Protein AF-A0A1B6EM70-F1 (afdb_monomer_lite)

Foldseek 3Di:
DDKAADDPDPPADPCRQFDWARIWDWDWDQDPVGIDIDIGIGTQGGPVVVVVVVVPVPDPDPPDDDDPVRCVVCVVPDDPPPPLVQADEDDLCDQDDPVPDDPSYDNVLSNQSVCCVPPVVPDPDVVDRRSDDDDDPDVVVVVVVVVVVVVVSVVVVVCCVVPVPPPVNDDDPDDRDDDDHDPDPCPVVVVVCVVVVVPPPVNPVDPPPPPPDPVVVVVVVVSVPDDPDDDDDDDDD

Sequence (237 aa):
LVELPALEVPGGGVTAGLVTAPSQVRIILRDLAGKASWDASILYCTPEQLRHTENELNVDKWSSEPTMEEKMLNSCIVGPSVPQHTLRHRSPNILPTYENSADDLDNLDDLLQYIGETSPECLESLDTPRNIPAPPLFPELEQEAMGSVVNQRFLEQDYVSRSSGLPMMQSERCRRVESRTPLSPFQHCRLLFSQLGLAGWERRTQLHLLDKSEKLLRELRNLDTQRCRETHKIAVI

Secondary structure (DSSP, 8-state):
-EEEE----TT--TTTTSEE-SEEEEEEEE-SS-EEEEEE--EEE-HHHHHHHHHGGG-S---PPPPHHHHHHHTTTT-----GGGSBPPPTTS---GGG--TTB-HHHHHHHHHHHH-GGG-SSTTS-TTSPPPPSSHHHHHHHHHHHHHHHHHHHHHHHHHTTSGGG----PPPPP-PPPSSTTHHHHHHHHHTTTT-HHHHS--------HHHHHHHHHHHH------------

Structure (mmCIF, N/CA/C/O backbone):
data_AF-A0A1B6EM70-F1
#
_entry.id   AF-A0A1B6EM70-F1
#
loop_
_atom_site.group_PDB
_atom_site.id
_atom_site.type_symbol
_atom_site.label_atom_id
_atom_site.label_alt_id
_atom_site.label_comp_id
_atom_site.label_asym_id
_atom_site.label_entity_id
_atom_site.label_seq_id
_atom_site.pdbx_PDB_ins_code
_atom_site.Cartn_x
_atom_site.Cartn_y
_atom_site.Cartn_z
_atom_site.occupancy
_atom_site.B_iso_or_equiv
_atom_site.auth_seq_id
_atom_site.auth_comp_id
_atom_site.auth_asym_id
_atom_site.auth_atom_id
_atom_site.pdbx_PDB_model_num
ATOM 1 N N . LEU A 1 1 ? 8.076 -19.386 -11.919 1.00 82.94 1 LEU A N 1
ATOM 2 C CA . LEU A 1 1 ? 7.642 -18.099 -12.504 1.00 82.94 1 LEU A CA 1
ATOM 3 C C . LEU A 1 1 ? 7.385 -18.329 -13.980 1.00 82.94 1 LEU A C 1
ATOM 5 O O . LEU A 1 1 ? 8.183 -19.026 -14.598 1.00 82.94 1 LEU A O 1
ATOM 9 N N . VAL A 1 2 ? 6.290 -17.803 -14.516 1.00 85.81 2 VAL A N 1
ATOM 10 C CA . VAL A 1 2 ? 5.950 -17.885 -15.942 1.00 85.81 2 VAL A CA 1
ATOM 11 C C . VAL A 1 2 ? 5.636 -16.478 -16.430 1.00 85.81 2 VAL A C 1
ATOM 13 O O . VAL A 1 2 ? 4.865 -15.783 -15.781 1.00 85.81 2 VAL A O 1
ATOM 16 N N . GLU A 1 3 ? 6.228 -16.055 -17.544 1.00 87.38 3 GLU A N 1
ATOM 17 C CA . GLU A 1 3 ? 5.895 -14.773 -18.171 1.00 87.38 3 GLU A CA 1
ATOM 18 C C . GLU A 1 3 ? 4.764 -14.989 -19.176 1.00 87.38 3 GLU A C 1
ATOM 20 O O . GLU A 1 3 ? 4.856 -15.860 -20.041 1.00 87.38 3 GLU A O 1
ATOM 25 N N . LEU A 1 4 ? 3.684 -14.231 -19.024 1.00 86.88 4 LEU A N 1
ATOM 26 C CA . LEU A 1 4 ? 2.471 -14.310 -19.829 1.00 86.88 4 LEU A CA 1
ATOM 27 C C . LEU A 1 4 ? 2.186 -12.927 -20.427 1.00 86.88 4 LEU A C 1
ATOM 29 O O . LEU A 1 4 ? 2.500 -11.927 -19.782 1.00 86.88 4 LEU A O 1
ATOM 33 N N . PRO A 1 5 ? 1.564 -12.824 -21.613 1.00 84.88 5 PRO A N 1
ATOM 34 C CA . PRO A 1 5 ? 1.045 -11.548 -22.099 1.00 84.88 5 PRO A CA 1
ATOM 35 C C . PRO A 1 5 ? 0.115 -10.906 -21.061 1.00 84.88 5 PRO A C 1
ATOM 37 O O . PRO A 1 5 ? -0.600 -11.615 -20.339 1.00 84.88 5 PRO A O 1
ATOM 40 N N . ALA A 1 6 ? 0.144 -9.577 -20.959 1.00 78.62 6 ALA A N 1
ATOM 41 C CA . ALA A 1 6 ? -0.798 -8.851 -20.119 1.00 78.62 6 ALA A CA 1
ATOM 42 C C . ALA A 1 6 ? -2.230 -9.138 -20.601 1.00 78.62 6 ALA A C 1
ATOM 44 O O . ALA A 1 6 ? -2.504 -9.148 -21.801 1.00 78.62 6 ALA A O 1
ATOM 45 N N . LEU A 1 7 ? -3.130 -9.438 -19.664 1.00 71.38 7 LEU A N 1
ATOM 46 C CA . LEU A 1 7 ? -4.533 -9.688 -19.978 1.00 71.38 7 LEU A CA 1
ATOM 47 C C . LEU A 1 7 ? -5.252 -8.345 -20.131 1.00 71.38 7 LEU A C 1
ATOM 49 O O . LEU A 1 7 ? -5.398 -7.613 -19.155 1.00 71.38 7 LEU A O 1
ATOM 53 N N . GLU A 1 8 ? -5.749 -8.048 -21.329 1.00 63.97 8 GLU A N 1
ATOM 54 C CA . GLU A 1 8 ? -6.755 -7.001 -21.516 1.00 63.97 8 GLU A CA 1
ATOM 55 C C . GLU A 1 8 ? -8.103 -7.550 -21.045 1.00 63.97 8 GLU A C 1
ATOM 57 O O . GLU A 1 8 ? -8.838 -8.186 -21.800 1.00 63.97 8 GLU A O 1
ATOM 62 N N . VAL A 1 9 ? -8.404 -7.401 -19.755 1.00 56.59 9 VAL A N 1
ATOM 63 C CA . VAL A 1 9 ? -9.698 -7.840 -19.221 1.00 56.59 9 VAL A CA 1
ATOM 64 C C . VAL A 1 9 ? -10.732 -6.734 -19.473 1.00 56.59 9 VAL A C 1
ATOM 66 O O . VAL A 1 9 ? -10.569 -5.631 -18.939 1.00 56.59 9 VAL A O 1
ATOM 69 N N . PRO A 1 10 ? -11.813 -6.991 -20.239 1.00 43.09 10 PRO A N 1
ATOM 70 C CA . PRO A 1 10 ? -12.915 -6.045 -20.360 1.00 43.09 10 PRO A CA 1
ATOM 71 C C . PRO A 1 10 ? -13.603 -5.944 -18.996 1.00 43.09 10 PRO A C 1
ATOM 73 O O . PRO A 1 10 ? -14.043 -6.956 -18.455 1.00 43.09 10 PRO A O 1
ATOM 76 N N . GLY A 1 11 ? -13.677 -4.742 -18.426 1.00 49.00 11 GLY A N 1
ATOM 77 C CA . GLY A 1 11 ? -14.307 -4.515 -17.119 1.00 49.00 11 GLY A CA 1
ATOM 78 C C . GLY A 1 11 ? -13.370 -4.036 -16.015 1.00 49.00 11 GLY A C 1
ATOM 79 O O . GLY A 1 11 ? -13.830 -3.837 -14.900 1.00 49.00 11 GLY A O 1
ATOM 80 N N . GLY A 1 12 ? -12.092 -3.804 -16.320 1.00 53.38 12 GLY A N 1
ATOM 81 C CA . GLY A 1 12 ? -11.222 -3.021 -15.455 1.00 53.38 12 GLY A CA 1
ATOM 82 C C . GLY A 1 12 ? -10.901 -3.670 -14.101 1.00 53.38 12 GLY A C 1
ATOM 83 O O . GLY A 1 12 ? -11.457 -3.306 -13.072 1.00 53.38 12 GLY A O 1
ATOM 84 N N . GLY A 1 13 ? -9.939 -4.597 -14.091 1.00 59.22 13 GLY A N 1
ATOM 85 C CA . GLY A 1 13 ? -9.332 -5.083 -12.844 1.00 59.22 13 GLY A CA 1
ATOM 86 C C . GLY A 1 13 ? -8.504 -4.012 -12.111 1.00 59.22 13 GLY A C 1
ATOM 87 O O . GLY A 1 13 ? -8.508 -2.845 -12.476 1.00 59.22 13 GLY A O 1
ATOM 88 N N . VAL A 1 14 ? -7.715 -4.404 -11.106 1.00 58.00 14 VAL A N 1
ATOM 89 C CA . VAL A 1 14 ? -6.901 -3.482 -10.268 1.00 58.00 14 VAL A CA 1
ATOM 90 C C . VAL A 1 14 ? -5.938 -2.586 -11.075 1.00 58.00 14 VAL A C 1
ATOM 92 O O . VAL A 1 14 ? -5.515 -1.539 -10.601 1.00 58.00 14 VAL A O 1
ATOM 95 N N . THR A 1 15 ? -5.606 -2.966 -12.310 1.00 63.47 15 THR A N 1
ATOM 96 C CA . THR A 1 15 ? -4.742 -2.203 -13.225 1.00 63.47 15 THR A CA 1
ATOM 97 C C . THR A 1 15 ? -5.513 -1.449 -14.315 1.00 63.47 15 THR A C 1
ATOM 99 O O . THR A 1 15 ? -4.920 -1.023 -15.306 1.00 63.47 15 THR A O 1
ATOM 102 N N . ALA A 1 16 ? -6.837 -1.332 -14.194 1.00 67.75 16 ALA A N 1
ATOM 103 C CA . ALA A 1 16 ? -7.682 -0.674 -15.182 1.00 67.75 16 ALA A CA 1
ATOM 104 C C . ALA A 1 16 ? -7.299 0.785 -15.354 1.00 67.75 16 ALA A C 1
ATOM 106 O O . ALA A 1 16 ? -7.253 1.539 -14.387 1.00 67.75 16 ALA A O 1
ATOM 107 N N . GLY A 1 17 ? -7.046 1.176 -16.600 1.00 70.31 17 GLY A N 1
ATOM 108 C CA . GLY A 1 17 ? -6.630 2.538 -16.880 1.00 70.31 17 GLY A CA 1
ATOM 109 C C . GLY A 1 17 ? -5.302 2.887 -16.219 1.00 70.31 17 GLY A C 1
ATOM 110 O O . GLY A 1 17 ? -5.099 4.050 -15.951 1.00 70.31 17 GLY A O 1
ATOM 111 N N . LEU A 1 18 ? -4.407 1.936 -15.940 1.00 78.44 18 LEU A N 1
ATOM 112 C CA . LEU A 1 18 ? -3.019 2.212 -15.563 1.00 78.44 18 LEU A CA 1
ATOM 113 C C . LEU A 1 18 ? -2.076 1.757 -16.680 1.00 78.44 18 LEU A C 1
ATOM 115 O O . LEU A 1 18 ? -2.379 0.826 -17.427 1.00 78.44 18 LEU A O 1
ATOM 119 N N . VAL A 1 19 ? -0.911 2.394 -16.790 1.00 80.44 19 VAL A N 1
ATOM 120 C CA . VAL A 1 19 ? 0.118 2.004 -17.759 1.00 80.44 19 VAL A CA 1
ATOM 121 C C . VAL A 1 19 ? 0.984 0.912 -17.135 1.00 80.44 19 VAL A C 1
ATOM 123 O O . VAL A 1 19 ? 1.752 1.173 -16.205 1.00 80.44 19 VAL A O 1
ATOM 126 N N . THR A 1 20 ? 0.868 -0.319 -17.636 1.00 84.69 20 THR A N 1
ATOM 127 C CA . THR A 1 20 ? 1.601 -1.489 -17.121 1.00 84.69 20 THR A CA 1
ATOM 128 C C . THR A 1 20 ? 2.535 -2.121 -18.151 1.00 84.69 20 THR A C 1
ATOM 130 O O . THR A 1 20 ? 2.473 -1.814 -19.341 1.00 84.69 20 THR A O 1
ATOM 133 N N . ALA A 1 21 ? 3.391 -3.046 -17.707 1.00 84.50 21 ALA A N 1
ATOM 134 C CA . ALA A 1 21 ? 4.197 -3.877 -18.603 1.00 84.50 21 ALA A CA 1
ATOM 135 C C . ALA A 1 21 ? 3.333 -4.650 -19.622 1.00 84.50 21 ALA A C 1
ATOM 137 O O . ALA A 1 21 ? 2.226 -5.079 -19.288 1.00 84.50 21 ALA A O 1
ATOM 138 N N . PRO A 1 22 ? 3.857 -4.907 -20.840 1.00 83.19 22 PRO A N 1
ATOM 139 C CA . PRO A 1 22 ? 3.157 -5.686 -21.870 1.00 83.19 22 PRO A CA 1
ATOM 140 C C . PRO A 1 22 ? 2.995 -7.171 -21.501 1.00 83.19 22 PRO A C 1
ATOM 142 O O . PRO A 1 22 ? 2.279 -7.920 -22.166 1.00 83.19 22 PRO A O 1
ATOM 145 N N . SER A 1 23 ? 3.670 -7.619 -20.444 1.00 86.56 23 SER A N 1
ATOM 146 C CA . SER A 1 23 ? 3.608 -8.979 -19.927 1.00 86.56 23 SER A CA 1
ATOM 147 C C . SER A 1 23 ? 3.593 -8.980 -18.406 1.00 86.56 23 SER A C 1
ATOM 149 O O . SER A 1 23 ? 4.253 -8.163 -17.766 1.00 86.56 23 SER A O 1
ATOM 151 N N . GLN A 1 24 ? 2.896 -9.958 -17.848 1.00 88.94 24 GLN A N 1
ATOM 152 C CA . GLN A 1 24 ? 2.786 -10.235 -16.423 1.00 88.94 24 GLN A CA 1
ATOM 153 C C . GLN A 1 24 ? 3.573 -11.496 -16.056 1.00 88.94 24 GLN A C 1
ATOM 155 O O . GLN A 1 24 ? 3.764 -12.403 -16.868 1.00 88.94 24 GLN A O 1
ATOM 160 N N . VAL A 1 25 ? 4.014 -11.577 -14.808 1.00 90.38 25 VAL A N 1
ATOM 161 C CA . VAL A 1 25 ? 4.697 -12.734 -14.242 1.00 90.38 25 VAL A CA 1
ATOM 162 C C . VAL A 1 25 ? 3.737 -13.479 -13.330 1.00 90.38 25 VAL A C 1
ATOM 164 O O . VAL A 1 25 ? 3.364 -12.979 -12.272 1.00 90.38 25 VAL A O 1
ATOM 167 N N . ARG A 1 26 ? 3.399 -14.713 -13.700 1.00 88.62 26 ARG A N 1
ATOM 168 C CA . ARG A 1 26 ? 2.667 -15.640 -12.842 1.00 88.62 26 ARG A CA 1
ATOM 169 C C . ARG A 1 26 ? 3.623 -16.369 -11.908 1.00 88.62 26 ARG A C 1
ATOM 171 O O . ARG A 1 26 ? 4.494 -17.144 -12.331 1.0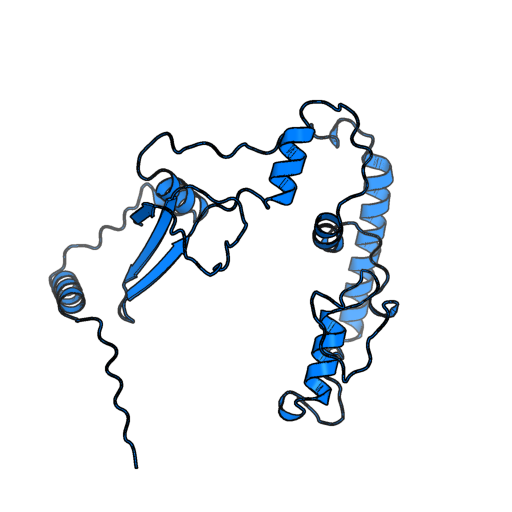0 88.62 26 ARG A O 1
ATOM 178 N N . ILE A 1 27 ? 3.445 -16.144 -10.618 1.00 89.62 27 ILE A N 1
ATOM 179 C CA . ILE A 1 27 ? 4.035 -16.930 -9.545 1.00 89.62 27 ILE A CA 1
ATOM 180 C C . ILE A 1 27 ? 3.116 -18.123 -9.314 1.00 89.62 27 ILE A C 1
ATOM 182 O O . ILE A 1 27 ? 1.915 -17.958 -9.147 1.00 89.62 27 ILE A O 1
ATOM 186 N N . ILE A 1 28 ? 3.680 -19.327 -9.314 1.00 85.94 28 ILE A N 1
ATOM 187 C CA . ILE A 1 28 ? 2.960 -20.551 -8.968 1.00 85.94 28 ILE A CA 1
ATOM 188 C C . ILE A 1 28 ? 3.691 -21.128 -7.767 1.00 85.94 28 ILE A C 1
ATOM 190 O O . ILE A 1 28 ? 4.845 -21.542 -7.901 1.00 85.94 28 ILE A O 1
ATOM 194 N N . LEU A 1 29 ? 3.038 -21.120 -6.610 1.00 82.19 29 LEU A N 1
ATOM 195 C CA . LEU A 1 29 ? 3.503 -21.828 -5.427 1.00 82.19 29 LEU A CA 1
ATOM 196 C C . LEU A 1 29 ? 2.692 -23.104 -5.287 1.00 82.19 29 LEU A C 1
ATOM 198 O O . LEU A 1 29 ? 1.469 -23.119 -5.435 1.00 82.19 29 LEU A O 1
ATOM 202 N N . ARG A 1 30 ? 3.399 -24.191 -5.015 1.00 77.81 30 ARG A N 1
ATOM 2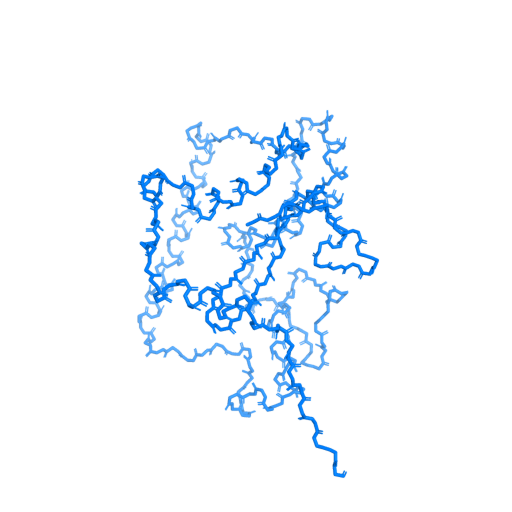03 C CA . ARG A 1 30 ? 2.790 -25.469 -4.701 1.00 77.81 30 ARG A CA 1
ATOM 204 C C . ARG A 1 30 ? 3.417 -25.986 -3.432 1.00 77.81 30 ARG A C 1
ATOM 206 O O . ARG A 1 30 ? 4.630 -26.176 -3.381 1.00 77.81 30 ARG A O 1
ATOM 213 N N . ASP A 1 31 ? 2.575 -26.234 -2.455 1.00 73.31 31 ASP A N 1
ATOM 214 C CA . ASP A 1 31 ? 2.951 -26.790 -1.171 1.00 73.31 31 ASP A CA 1
ATOM 215 C C . ASP A 1 31 ? 1.995 -27.933 -0.799 1.00 73.31 31 ASP A C 1
ATOM 217 O O . ASP A 1 31 ? 1.214 -28.416 -1.623 1.00 73.31 31 ASP A O 1
ATOM 221 N N . LEU A 1 32 ? 2.095 -28.405 0.444 1.00 70.75 32 LEU A N 1
ATOM 222 C CA . LEU A 1 32 ? 1.201 -29.430 0.980 1.00 70.75 32 LEU A CA 1
ATOM 223 C C . LEU A 1 32 ? -0.240 -28.921 1.175 1.00 70.75 32 LEU A C 1
ATOM 225 O O . LEU A 1 32 ? -1.149 -29.743 1.262 1.00 70.75 32 LEU A O 1
ATOM 229 N N . ALA A 1 33 ? -0.451 -27.601 1.249 1.00 74.31 33 ALA A N 1
ATOM 230 C CA . ALA A 1 33 ? -1.764 -26.978 1.409 1.00 74.31 33 ALA A CA 1
ATOM 231 C C . ALA A 1 33 ? -2.494 -26.800 0.066 1.00 74.31 33 ALA A C 1
ATOM 233 O O . ALA A 1 33 ? -3.722 -26.725 0.039 1.00 74.31 33 ALA A O 1
ATOM 234 N N . GLY A 1 34 ? -1.772 -26.793 -1.058 1.00 72.69 34 GLY A N 1
ATOM 235 C CA . GLY A 1 34 ? -2.361 -26.842 -2.389 1.00 72.69 34 GLY A CA 1
ATOM 236 C C . GLY A 1 34 ? -1.535 -26.136 -3.458 1.00 72.69 34 GLY A C 1
ATOM 237 O O . GLY A 1 34 ? -0.305 -26.176 -3.482 1.00 72.69 34 GLY A O 1
ATOM 238 N N . LYS A 1 35 ? -2.241 -25.532 -4.420 1.00 78.88 35 LYS A N 1
ATOM 239 C CA . LYS A 1 35 ? -1.654 -24.706 -5.479 1.00 78.88 35 LYS A CA 1
ATOM 240 C C . LYS A 1 35 ? -2.194 -23.299 -5.330 1.00 78.88 35 LYS A C 1
ATOM 242 O O . LYS A 1 35 ? -3.404 -23.107 -5.388 1.00 78.88 35 LYS A O 1
ATOM 247 N N . ALA A 1 36 ? -1.293 -22.343 -5.203 1.00 82.19 36 ALA A N 1
ATOM 248 C CA . ALA A 1 36 ? -1.623 -20.936 -5.212 1.00 82.19 36 ALA A CA 1
ATOM 249 C C . ALA A 1 36 ? -0.901 -20.261 -6.376 1.00 82.19 36 ALA A C 1
ATOM 251 O O . ALA A 1 36 ? 0.237 -20.605 -6.718 1.00 82.19 36 ALA A O 1
ATOM 252 N N . SER A 1 37 ? -1.581 -19.320 -7.018 1.00 85.06 37 SER A N 1
ATOM 253 C CA . SER A 1 37 ? -0.999 -18.543 -8.101 1.00 85.06 37 SER A CA 1
ATOM 254 C C . SER A 1 37 ? -1.315 -17.072 -7.942 1.00 85.06 37 SER A C 1
ATOM 256 O O . SER A 1 37 ? -2.462 -16.720 -7.683 1.00 85.06 37 SER A O 1
ATOM 258 N N . TRP A 1 38 ? -0.307 -16.240 -8.170 1.00 88.44 38 TRP A N 1
ATOM 259 C CA . TRP A 1 38 ? -0.425 -14.788 -8.176 1.00 88.44 38 TRP A CA 1
ATOM 260 C C . TRP A 1 38 ? 0.137 -14.254 -9.480 1.00 88.44 38 TRP A C 1
ATOM 262 O O . TRP A 1 38 ? 1.163 -14.746 -9.950 1.00 88.44 38 TRP A O 1
ATOM 272 N N . ASP A 1 39 ? -0.509 -13.236 -10.029 1.00 87.88 39 ASP A N 1
ATOM 273 C CA . ASP A 1 39 ? -0.008 -12.500 -11.181 1.00 87.88 39 ASP A CA 1
ATOM 274 C C . ASP A 1 39 ? 0.571 -11.168 -10.713 1.00 87.88 39 ASP A C 1
ATOM 276 O O . ASP A 1 39 ? -0.035 -10.457 -9.914 1.00 87.88 39 ASP A O 1
ATOM 280 N N . ALA A 1 40 ? 1.767 -10.847 -11.196 1.00 88.12 40 ALA A N 1
ATOM 281 C CA . ALA A 1 40 ? 2.458 -9.598 -10.916 1.00 88.12 40 ALA A CA 1
ATOM 282 C C . ALA A 1 40 ? 2.772 -8.881 -12.230 1.00 88.12 40 ALA A C 1
ATOM 284 O O . ALA A 1 40 ? 3.291 -9.489 -13.165 1.00 88.12 40 ALA A O 1
ATOM 285 N N . SER A 1 41 ? 2.503 -7.581 -12.299 1.00 86.94 41 SER A N 1
ATOM 286 C CA . SER A 1 41 ? 2.868 -6.733 -13.435 1.00 86.94 41 SER A CA 1
ATOM 287 C C . SER A 1 41 ? 3.588 -5.485 -12.939 1.00 86.94 41 SER A C 1
ATOM 289 O O . SER A 1 41 ? 3.385 -5.057 -11.803 1.00 86.94 41 SER A O 1
ATOM 291 N N . ILE A 1 42 ? 4.448 -4.911 -13.778 1.00 85.62 42 ILE A N 1
ATOM 292 C CA . ILE A 1 42 ? 5.073 -3.623 -13.471 1.00 85.62 42 ILE A CA 1
ATOM 293 C C . ILE A 1 42 ? 4.036 -2.532 -13.711 1.00 85.62 42 ILE A C 1
ATOM 295 O O . ILE A 1 42 ? 3.446 -2.479 -14.789 1.00 85.62 42 ILE A O 1
ATOM 299 N N . LEU A 1 43 ? 3.863 -1.654 -12.727 1.00 85.06 43 LEU A N 1
ATOM 300 C CA . LEU A 1 43 ? 3.107 -0.415 -12.849 1.00 85.06 43 LEU A CA 1
ATOM 301 C C . LEU A 1 43 ? 4.075 0.727 -13.182 1.00 85.06 43 LEU A C 1
ATOM 303 O O . LEU A 1 43 ? 4.987 0.996 -12.402 1.00 85.06 43 LEU A O 1
ATOM 307 N N . TYR A 1 44 ? 3.899 1.373 -14.335 1.00 81.00 44 TYR A N 1
ATOM 308 C CA . TYR A 1 44 ? 4.757 2.482 -14.759 1.00 81.00 44 TYR A CA 1
ATOM 309 C C . TYR A 1 44 ? 4.211 3.837 -14.312 1.00 81.00 44 TYR A C 1
ATOM 311 O O . TYR A 1 44 ? 4.942 4.615 -13.702 1.00 81.00 44 TYR A O 1
ATOM 319 N N . CYS A 1 45 ? 2.949 4.129 -14.629 1.00 76.88 45 CYS A N 1
ATOM 320 C CA . CYS A 1 45 ? 2.304 5.399 -14.301 1.00 76.88 45 CYS A CA 1
ATOM 321 C C . CYS A 1 45 ? 0.784 5.342 -14.508 1.00 76.88 45 CYS A C 1
ATOM 323 O O . CYS A 1 45 ? 0.246 4.380 -15.066 1.00 76.88 45 CYS A O 1
ATOM 325 N N . THR A 1 46 ? 0.095 6.398 -14.079 1.00 80.44 46 THR A N 1
ATOM 326 C CA . THR A 1 46 ? -1.294 6.663 -14.470 1.00 80.44 46 THR A CA 1
ATOM 327 C C . THR A 1 46 ? -1.354 7.267 -15.891 1.00 80.44 46 THR A C 1
ATOM 329 O O . THR A 1 46 ? -0.362 7.823 -16.378 1.00 80.44 46 THR A O 1
ATOM 332 N N . PRO A 1 47 ? -2.498 7.200 -16.597 1.00 72.06 47 PRO A N 1
ATOM 333 C CA . PRO A 1 47 ? -2.666 7.800 -17.921 1.00 72.06 47 PRO A CA 1
ATOM 334 C C . PRO A 1 47 ? -2.498 9.316 -17.885 1.00 72.06 47 PRO A C 1
ATOM 336 O O . PRO A 1 47 ? -1.948 9.899 -18.816 1.00 72.06 47 PRO A O 1
ATOM 339 N N . GLU A 1 48 ? -2.925 9.952 -16.795 1.00 70.31 48 GLU A N 1
ATOM 340 C CA . GLU A 1 48 ? -2.757 11.386 -16.559 1.00 70.31 48 GLU A CA 1
ATOM 341 C C . GLU A 1 48 ? -1.269 11.748 -16.514 1.00 70.31 48 GLU A C 1
ATOM 343 O O . GLU A 1 48 ? -0.807 12.625 -17.245 1.00 70.31 48 GLU A O 1
ATOM 348 N N . GLN A 1 49 ? -0.471 10.985 -15.764 1.00 69.38 49 GLN A N 1
ATOM 349 C CA . GLN A 1 49 ? 0.981 11.159 -15.711 1.00 69.38 49 GLN A CA 1
ATOM 350 C C . GLN A 1 49 ? 1.662 10.925 -17.067 1.00 69.38 49 GLN A C 1
ATOM 352 O O . GLN A 1 49 ? 2.639 11.611 -17.385 1.00 69.38 49 GLN A O 1
ATOM 357 N N . LEU A 1 50 ? 1.169 9.984 -17.881 1.00 69.25 50 LEU A N 1
ATOM 358 C CA . LEU A 1 50 ? 1.668 9.772 -19.244 1.00 69.25 50 LEU A CA 1
ATOM 359 C C . LEU A 1 50 ? 1.422 11.017 -20.115 1.00 69.25 50 LEU A C 1
ATOM 361 O O . LEU A 1 50 ? 2.345 11.498 -20.772 1.00 69.25 50 LEU A O 1
ATOM 365 N N . ARG A 1 51 ? 0.216 11.599 -20.042 1.00 65.75 51 ARG A N 1
ATOM 366 C CA . ARG A 1 51 ? -0.155 12.823 -20.771 1.00 65.75 51 ARG A CA 1
ATOM 367 C C . ARG A 1 51 ? 0.694 14.034 -20.392 1.00 65.75 51 ARG A C 1
ATOM 369 O O . ARG A 1 51 ? 1.009 14.840 -21.266 1.00 65.75 51 ARG A O 1
ATOM 376 N N . HIS A 1 52 ? 1.064 14.162 -19.119 1.00 61.47 52 HIS A N 1
ATOM 377 C CA . HIS A 1 52 ? 1.957 15.228 -18.661 1.00 61.47 52 HIS A CA 1
ATOM 378 C C . HIS A 1 52 ? 3.388 15.046 -19.183 1.00 61.47 52 HIS A C 1
ATOM 380 O O . HIS A 1 52 ? 4.003 16.018 -19.614 1.00 61.47 52 HIS A O 1
ATOM 386 N N . THR A 1 53 ? 3.882 13.806 -19.253 1.00 58.28 53 THR A N 1
ATOM 387 C CA . THR A 1 53 ? 5.249 13.510 -19.721 1.00 58.28 53 THR A CA 1
ATOM 388 C C . THR A 1 53 ? 5.447 13.877 -21.203 1.00 58.28 53 THR A C 1
ATOM 390 O O . THR A 1 53 ? 6.498 14.390 -21.575 1.00 58.28 53 THR A O 1
ATOM 393 N N . GLU A 1 54 ? 4.427 13.685 -22.049 1.00 56.25 54 GLU A N 1
ATOM 394 C CA . GLU A 1 54 ? 4.469 14.073 -23.473 1.00 56.25 54 GLU A CA 1
ATOM 395 C C . GLU A 1 54 ? 4.521 15.600 -23.680 1.00 56.25 54 GLU A C 1
ATOM 397 O O . GLU A 1 54 ? 5.118 16.075 -24.646 1.00 56.25 54 GLU A O 1
ATOM 402 N N . ASN A 1 55 ? 3.941 16.374 -22.756 1.00 49.75 55 ASN A N 1
ATOM 403 C CA . ASN A 1 55 ? 3.946 17.841 -22.790 1.00 49.75 55 ASN A CA 1
ATOM 404 C C . ASN A 1 55 ? 5.188 18.463 -22.110 1.00 49.75 55 ASN A C 1
ATOM 406 O O . ASN A 1 55 ? 5.522 19.616 -22.380 1.00 49.75 55 ASN A O 1
ATOM 410 N N . GLU A 1 56 ? 5.887 17.721 -21.245 1.00 50.12 56 GLU A N 1
ATOM 411 C CA . GLU A 1 56 ? 7.048 18.189 -20.466 1.00 50.12 56 GLU A CA 1
ATOM 412 C C . GLU A 1 56 ? 8.381 18.186 -21.229 1.00 50.12 56 GLU A C 1
ATOM 414 O O . GLU A 1 56 ? 9.373 18.727 -20.740 1.00 50.12 56 GLU A O 1
ATOM 419 N N . LEU A 1 57 ? 8.422 17.667 -22.459 1.00 50.38 57 LEU A N 1
ATOM 420 C CA . LEU A 1 57 ? 9.619 17.717 -23.309 1.00 50.38 57 LEU A CA 1
ATOM 421 C C . LEU A 1 57 ? 10.009 19.148 -23.745 1.00 50.38 57 LEU A C 1
ATOM 423 O O . LEU A 1 57 ? 10.980 19.301 -24.484 1.00 50.38 57 LEU A O 1
ATOM 427 N N . ASN A 1 58 ? 9.274 20.191 -23.324 1.00 45.00 58 ASN A N 1
ATOM 428 C CA . ASN A 1 58 ? 9.455 21.554 -23.831 1.00 45.00 58 ASN A CA 1
ATOM 429 C C . ASN A 1 58 ? 9.437 22.702 -22.796 1.00 45.00 58 ASN A C 1
ATOM 431 O O . ASN A 1 58 ? 9.335 23.855 -23.209 1.00 45.00 58 ASN A O 1
ATOM 435 N N . VAL A 1 59 ? 9.530 22.473 -21.475 1.00 41.81 59 VAL A N 1
ATOM 436 C CA . VAL A 1 59 ? 9.541 23.604 -20.512 1.00 41.81 59 VAL A CA 1
ATOM 437 C C . VAL A 1 59 ? 10.487 23.383 -19.323 1.00 41.81 59 VAL A C 1
ATOM 439 O O . VAL A 1 59 ? 10.153 22.721 -18.345 1.00 41.81 59 VAL A O 1
ATOM 442 N N . ASP A 1 60 ? 11.640 24.057 -19.370 1.00 42.53 60 ASP A N 1
ATOM 443 C CA . ASP A 1 60 ? 12.662 24.203 -18.312 1.00 42.53 60 ASP A CA 1
ATOM 444 C C . ASP A 1 60 ? 12.207 25.070 -17.111 1.00 42.53 60 ASP A C 1
ATOM 446 O O . ASP A 1 60 ? 12.962 25.861 -16.541 1.00 42.53 60 ASP A O 1
ATOM 450 N N . LYS A 1 61 ? 10.939 24.981 -16.700 1.00 42.78 61 LYS A N 1
ATOM 451 C CA . LYS A 1 61 ? 10.425 25.787 -15.583 1.00 42.78 61 LYS A CA 1
ATOM 452 C C . LYS A 1 61 ? 9.230 25.122 -14.911 1.00 42.78 61 LYS A C 1
ATOM 454 O O . LYS A 1 61 ? 8.084 25.468 -15.169 1.00 42.78 61 LYS A O 1
ATOM 459 N N . TRP A 1 62 ? 9.504 24.172 -14.021 1.00 43.09 62 TRP A N 1
ATOM 460 C CA . TRP A 1 62 ? 8.480 23.632 -13.128 1.00 43.09 62 TRP A CA 1
ATOM 461 C C . TRP A 1 62 ? 8.553 24.328 -11.772 1.00 43.09 62 TRP A C 1
ATOM 463 O O . TRP A 1 62 ? 9.264 23.904 -10.866 1.00 43.09 62 TRP A O 1
ATOM 473 N N . SER A 1 63 ? 7.810 25.421 -11.652 1.00 40.47 63 SER A N 1
ATOM 474 C CA . SER A 1 63 ? 7.314 25.932 -10.376 1.00 40.47 63 SER A CA 1
ATOM 475 C C . SER A 1 63 ? 5.826 25.589 -10.273 1.00 40.47 63 SER A C 1
ATOM 477 O O . SER A 1 63 ? 5.000 26.496 -10.190 1.00 40.47 63 SER A O 1
ATOM 479 N N . SER A 1 64 ? 5.462 24.310 -10.387 1.00 43.44 64 SER A N 1
ATOM 480 C CA . SER A 1 64 ? 4.068 23.895 -10.202 1.00 43.44 64 SER A CA 1
ATOM 481 C C . SER A 1 64 ? 3.895 23.310 -8.813 1.00 43.44 64 SER A C 1
ATOM 483 O O . SER A 1 64 ? 4.731 22.534 -8.343 1.00 43.44 64 SER A O 1
ATOM 485 N N . GLU A 1 65 ? 2.806 23.709 -8.166 1.00 43.56 65 GLU A N 1
ATOM 486 C CA . GLU A 1 65 ? 2.352 23.099 -6.927 1.00 43.56 65 GLU A CA 1
ATOM 487 C C . GLU A 1 65 ? 2.221 21.577 -7.085 1.00 43.56 65 GLU A C 1
ATOM 489 O O . GLU A 1 65 ? 1.821 21.112 -8.157 1.00 43.56 65 GLU A O 1
ATOM 494 N N . PRO A 1 66 ? 2.542 20.797 -6.037 1.00 46.41 66 PRO A N 1
ATOM 495 C CA . PRO A 1 66 ? 2.374 19.353 -6.081 1.00 46.41 66 PRO A CA 1
ATOM 496 C C . PRO A 1 66 ? 0.910 19.007 -6.368 1.00 46.41 66 PRO A C 1
ATOM 498 O O . PRO A 1 66 ? -0.011 19.627 -5.822 1.00 46.41 66 PRO A O 1
ATOM 501 N N . THR A 1 67 ? 0.704 18.020 -7.236 1.00 52.12 67 THR A N 1
ATOM 502 C CA . THR A 1 67 ? -0.630 17.473 -7.524 1.00 52.12 67 THR A CA 1
ATOM 503 C C . THR A 1 67 ? -1.259 16.900 -6.248 1.00 52.12 67 THR A C 1
ATOM 505 O O . THR A 1 67 ? -0.560 16.576 -5.290 1.00 52.12 67 THR A O 1
ATOM 508 N N . MET A 1 68 ? -2.588 16.798 -6.191 1.00 47.22 68 MET A N 1
ATOM 509 C CA . MET A 1 68 ? -3.332 16.319 -5.011 1.00 47.22 68 MET A CA 1
ATOM 510 C C . MET A 1 68 ? -2.857 14.934 -4.531 1.00 47.22 68 MET A C 1
ATOM 512 O O . MET A 1 68 ? -2.705 14.696 -3.336 1.00 47.22 68 MET A O 1
ATOM 516 N N . GLU A 1 69 ? -2.496 14.062 -5.470 1.00 48.53 69 GLU A N 1
ATOM 517 C CA . GLU A 1 69 ? -1.931 12.730 -5.224 1.00 48.53 69 GLU A CA 1
ATOM 518 C C . GLU A 1 69 ? -0.513 12.793 -4.636 1.00 48.53 69 GLU A C 1
ATOM 520 O O . GLU A 1 69 ? -0.188 12.079 -3.687 1.00 48.53 69 GLU A O 1
ATOM 525 N N . GLU A 1 70 ? 0.330 13.697 -5.146 1.00 48.31 70 GLU A N 1
ATOM 526 C CA . GLU A 1 70 ? 1.650 13.970 -4.574 1.00 48.31 70 GLU A CA 1
ATOM 527 C C . GLU A 1 70 ? 1.526 14.604 -3.186 1.00 48.31 70 GLU A C 1
ATOM 529 O O . GLU A 1 70 ? 2.306 14.272 -2.300 1.00 48.31 70 GLU A O 1
ATOM 534 N N . LYS A 1 71 ? 0.535 15.472 -2.949 1.00 49.97 71 LYS A N 1
ATOM 535 C CA . LYS A 1 71 ? 0.233 16.036 -1.623 1.00 49.97 71 LYS A CA 1
ATOM 536 C C . LYS A 1 71 ? -0.200 14.943 -0.638 1.00 49.97 71 LYS A C 1
ATOM 538 O O . LYS A 1 71 ? 0.268 14.965 0.496 1.00 49.97 71 LYS A O 1
ATOM 543 N N . MET A 1 72 ? -0.994 13.958 -1.068 1.00 46.12 72 MET A N 1
ATOM 544 C CA . MET A 1 72 ? -1.388 12.808 -0.238 1.00 46.12 72 MET A CA 1
ATOM 545 C C . MET A 1 72 ? -0.204 11.894 0.112 1.00 46.12 72 MET A C 1
ATOM 547 O O . MET A 1 72 ? -0.044 11.521 1.270 1.00 46.12 72 MET A O 1
ATOM 551 N N . LEU A 1 73 ? 0.677 11.587 -0.847 1.00 45.97 73 LEU A N 1
ATOM 552 C CA . LEU A 1 73 ? 1.884 10.780 -0.602 1.00 45.97 73 LEU A CA 1
ATOM 553 C C . LEU A 1 73 ? 2.934 11.536 0.237 1.00 45.97 73 LEU A C 1
ATOM 555 O O . LEU A 1 73 ? 3.599 10.948 1.090 1.00 45.97 73 LEU A O 1
ATOM 559 N N . ASN A 1 74 ? 3.049 12.853 0.045 1.00 41.88 74 ASN A N 1
ATOM 560 C CA . ASN A 1 74 ? 3.942 13.727 0.812 1.00 41.88 74 ASN A CA 1
ATOM 561 C C . ASN A 1 74 ? 3.370 14.127 2.182 1.00 41.88 74 ASN A C 1
ATOM 563 O O . ASN A 1 74 ? 4.121 14.618 3.032 1.00 41.88 74 ASN A O 1
ATOM 567 N N . SER A 1 75 ? 2.074 13.898 2.429 1.00 41.62 75 SER A N 1
ATOM 568 C CA . SER A 1 75 ? 1.438 14.092 3.739 1.00 41.62 75 SER A CA 1
ATOM 569 C C . SER A 1 75 ? 2.061 13.198 4.809 1.00 41.62 75 SER A C 1
ATOM 571 O O . SER A 1 75 ? 2.034 13.548 5.985 1.00 41.62 75 SER A O 1
ATOM 573 N N . CYS A 1 76 ? 2.660 12.071 4.416 1.00 39.16 76 CYS A N 1
ATOM 574 C CA . CYS A 1 76 ? 3.386 11.203 5.335 1.00 39.16 76 CYS A CA 1
ATOM 575 C C . CYS A 1 76 ? 4.800 11.707 5.663 1.00 39.16 76 CYS A C 1
ATOM 577 O O . CYS A 1 76 ? 5.415 11.155 6.570 1.00 39.16 76 CYS A O 1
ATOM 579 N N . ILE A 1 77 ? 5.346 12.693 4.930 1.00 47.31 77 ILE A N 1
ATOM 580 C CA . ILE A 1 77 ? 6.782 13.004 5.012 1.00 47.31 77 ILE A CA 1
ATOM 581 C C . ILE A 1 77 ? 7.088 14.488 5.285 1.00 47.31 77 ILE A C 1
ATOM 583 O O . ILE A 1 77 ? 7.946 14.734 6.123 1.00 47.31 77 ILE A O 1
ATOM 587 N N . VAL A 1 78 ? 6.436 15.505 4.693 1.00 44.38 78 VAL A N 1
ATOM 588 C CA . VAL A 1 78 ? 6.845 16.920 4.959 1.00 44.38 78 VAL A CA 1
ATOM 589 C C . VAL A 1 78 ? 5.752 17.989 4.729 1.00 44.38 78 VAL A C 1
ATOM 591 O O . VAL A 1 78 ? 6.050 19.178 4.627 1.00 44.38 78 VAL A O 1
ATOM 594 N N . GLY A 1 79 ? 4.470 17.632 4.624 1.00 46.59 79 GLY A N 1
ATOM 595 C CA . GLY A 1 79 ? 3.407 18.635 4.449 1.00 46.59 79 GLY A CA 1
ATOM 596 C C . GLY A 1 79 ? 3.029 19.370 5.750 1.00 46.59 79 GLY A C 1
ATOM 597 O O . GLY A 1 79 ? 3.108 18.777 6.833 1.00 46.59 79 GLY A O 1
ATOM 598 N N . PRO A 1 80 ? 2.550 20.631 5.699 1.00 48.75 80 PRO A N 1
ATOM 599 C CA . PRO A 1 80 ? 1.763 21.210 6.782 1.00 48.75 80 PRO A CA 1
ATOM 600 C C . PRO A 1 80 ? 0.383 20.537 6.776 1.00 48.75 80 PRO A C 1
ATOM 602 O O . PRO A 1 80 ? -0.611 21.140 6.389 1.00 48.75 80 PRO A O 1
ATOM 605 N N . SER A 1 81 ? 0.318 19.256 7.142 1.00 55.28 81 SER A N 1
ATOM 606 C CA . SER A 1 81 ? -0.961 18.610 7.414 1.00 55.28 81 SER A CA 1
ATOM 607 C C . SER A 1 81 ? -1.570 19.336 8.610 1.00 55.28 81 SER A C 1
ATOM 609 O O . SER A 1 81 ? -0.983 19.349 9.700 1.00 55.28 81 SER A O 1
ATOM 611 N N . VAL A 1 82 ? -2.702 20.001 8.391 1.00 58.03 82 VAL A N 1
ATOM 612 C CA . VAL A 1 82 ? -3.506 20.583 9.469 1.00 58.03 82 VAL A CA 1
ATOM 613 C C . VAL A 1 82 ? -3.786 19.446 10.466 1.00 58.03 82 VAL A C 1
ATOM 615 O O . VAL A 1 82 ? -4.020 18.321 10.015 1.00 58.03 82 VAL A O 1
ATOM 618 N N . PRO A 1 83 ? -3.679 19.655 11.794 1.00 65.31 83 PRO A N 1
ATOM 619 C CA . PRO A 1 83 ? -3.941 18.585 12.752 1.00 65.31 83 PRO A CA 1
ATOM 620 C C . PRO A 1 83 ? -5.287 17.932 12.431 1.00 65.31 83 PRO A C 1
ATOM 622 O O . PRO A 1 83 ? -6.243 18.663 12.189 1.00 65.31 83 PRO A O 1
ATOM 625 N N . GLN A 1 84 ? -5.378 16.599 12.417 1.00 62.78 84 GLN A N 1
ATOM 626 C CA . GLN A 1 84 ? -6.599 15.876 12.006 1.00 62.78 84 GLN A CA 1
ATOM 627 C C . GLN A 1 84 ? -7.863 16.423 12.690 1.00 62.78 84 GLN A C 1
ATOM 629 O O . GLN A 1 84 ? -8.895 16.594 12.059 1.00 62.78 84 GLN A O 1
ATOM 634 N N . HIS A 1 85 ? -7.733 16.859 13.944 1.00 64.88 85 HIS A N 1
ATOM 635 C CA . HIS A 1 85 ? -8.800 17.464 14.744 1.00 64.88 85 HIS A CA 1
ATOM 636 C C . HIS A 1 85 ? -9.309 18.846 14.256 1.00 64.88 85 HIS A C 1
ATOM 638 O O . HIS A 1 85 ? -10.220 19.427 14.845 1.00 64.88 85 HIS A O 1
ATOM 644 N N . THR A 1 86 ? -8.689 19.417 13.225 1.00 70.12 86 THR A N 1
ATOM 645 C CA . THR A 1 86 ? -9.105 20.667 12.563 1.00 70.12 86 THR A CA 1
ATOM 646 C C . THR A 1 86 ? -9.755 20.421 11.203 1.00 70.12 86 THR A C 1
ATOM 648 O O . THR A 1 86 ? -10.231 21.373 10.583 1.00 70.12 86 THR A O 1
ATOM 651 N N . LEU A 1 87 ? -9.771 19.166 10.743 1.00 83.56 87 LEU A N 1
ATOM 652 C CA . LEU A 1 87 ? -10.470 18.775 9.530 1.00 83.56 87 LEU A CA 1
ATOM 653 C C . LEU A 1 87 ? -11.975 18.801 9.779 1.00 83.56 87 LEU A C 1
ATOM 655 O O . LEU A 1 87 ? -12.465 18.624 10.897 1.00 83.56 87 LEU A O 1
ATOM 659 N N . ARG A 1 88 ? -12.721 19.092 8.721 1.00 87.69 88 ARG A N 1
ATOM 660 C CA . ARG A 1 88 ? -14.173 19.091 8.781 1.00 87.69 88 ARG A CA 1
ATOM 661 C C . ARG A 1 88 ? -14.652 17.641 8.755 1.00 87.69 88 ARG A C 1
ATOM 663 O O . ARG A 1 88 ? -14.135 16.827 7.999 1.00 87.69 88 ARG A O 1
ATOM 670 N N . HIS A 1 89 ? -15.682 17.355 9.541 1.00 87.25 89 HIS A N 1
ATOM 671 C CA . HIS A 1 89 ? -16.341 16.052 9.545 1.00 87.25 89 HIS A CA 1
ATOM 672 C C . HIS A 1 89 ? -17.666 16.110 8.792 1.00 87.25 89 HIS A C 1
ATOM 674 O O . HIS A 1 89 ? -18.369 17.134 8.783 1.00 87.25 89 HIS A O 1
ATOM 680 N N . ARG A 1 90 ? -18.018 14.998 8.150 1.00 88.88 90 ARG A N 1
ATOM 681 C CA . ARG A 1 90 ? -19.343 14.799 7.557 1.00 88.88 90 ARG A CA 1
ATOM 682 C C . ARG A 1 90 ? -20.352 14.419 8.635 1.00 88.88 90 ARG A C 1
ATOM 684 O O . ARG A 1 90 ? -20.011 14.066 9.759 1.00 88.88 90 ARG A O 1
ATOM 691 N N . SER A 1 91 ? -21.637 14.478 8.287 1.00 90.56 91 SER A N 1
ATOM 692 C CA . SER A 1 91 ? -22.649 13.906 9.171 1.00 90.56 91 SER A CA 1
ATOM 693 C C . SER A 1 91 ? -22.471 12.382 9.243 1.00 90.56 91 SER A C 1
ATOM 695 O O . SER A 1 91 ? -22.332 11.773 8.177 1.00 90.56 91 SER A O 1
ATOM 697 N N . PRO A 1 92 ? -22.607 11.759 10.425 1.00 89.00 92 PRO A N 1
ATOM 698 C CA . PRO A 1 92 ? -22.389 10.322 10.623 1.00 89.00 92 PRO A CA 1
ATOM 699 C C . PRO A 1 92 ? -23.227 9.386 9.729 1.00 89.00 92 PRO A C 1
ATOM 701 O O . PRO A 1 92 ? -22.868 8.239 9.519 1.00 89.00 92 PRO A O 1
ATOM 704 N N . ASN A 1 93 ? -24.329 9.871 9.149 1.00 92.38 93 ASN A N 1
ATOM 705 C CA . ASN A 1 93 ? -25.214 9.088 8.275 1.00 92.38 93 ASN A CA 1
ATOM 706 C C . ASN A 1 93 ? -24.823 9.106 6.785 1.00 92.38 93 ASN A C 1
ATOM 708 O O . ASN A 1 93 ? -25.525 8.519 5.960 1.00 92.38 93 ASN A O 1
ATOM 712 N N . ILE A 1 94 ? -23.755 9.813 6.406 1.00 93.25 94 ILE A N 1
ATOM 713 C CA . ILE A 1 94 ? -23.320 9.936 5.009 1.00 93.25 94 ILE A CA 1
ATOM 714 C C . ILE A 1 94 ? -22.098 9.054 4.783 1.00 93.25 94 ILE A C 1
ATOM 716 O O . ILE A 1 94 ? -21.057 9.274 5.392 1.00 93.25 94 ILE A O 1
ATOM 720 N N . LEU A 1 95 ? -22.211 8.112 3.846 1.00 93.62 95 LEU A N 1
ATOM 721 C CA . LEU A 1 95 ? -21.089 7.289 3.407 1.00 93.62 95 LEU A CA 1
ATOM 722 C C . LEU A 1 95 ? -20.054 8.155 2.657 1.00 93.62 95 LEU A C 1
ATOM 724 O O . LEU A 1 95 ? -20.409 8.798 1.655 1.00 93.62 95 LEU A O 1
ATOM 728 N N . PRO A 1 96 ? -18.777 8.164 3.079 1.00 93.06 96 PRO A N 1
ATOM 729 C CA . PRO A 1 96 ? -17.710 8.784 2.303 1.00 93.06 96 PRO A CA 1
ATOM 730 C C . PRO A 1 96 ? -17.530 8.060 0.969 1.00 93.06 96 PRO A C 1
ATOM 732 O O . PRO A 1 96 ? -17.398 6.838 0.909 1.00 93.06 96 PRO A O 1
ATOM 735 N N . THR A 1 97 ? -17.531 8.822 -0.118 1.00 90.31 97 THR A N 1
ATOM 736 C CA . THR A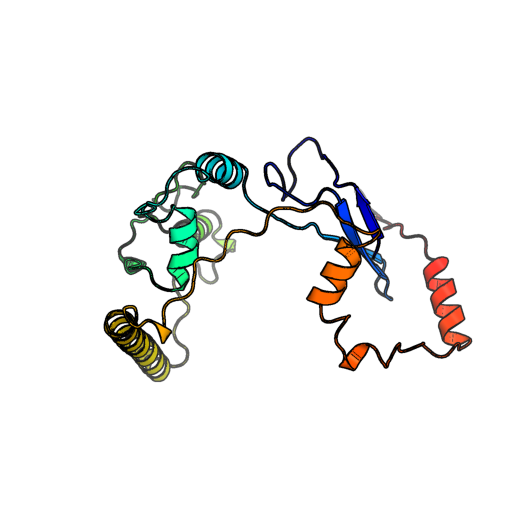 1 97 ? -17.310 8.329 -1.478 1.00 90.31 97 THR A CA 1
ATOM 737 C C . THR A 1 97 ? -16.252 9.181 -2.161 1.00 90.31 97 THR A C 1
ATOM 739 O O . THR A 1 97 ? -15.961 10.303 -1.739 1.00 90.31 97 THR A O 1
ATOM 742 N N . TYR A 1 98 ? -15.675 8.666 -3.244 1.00 85.44 98 TYR A N 1
ATOM 743 C CA . TYR A 1 98 ? -14.731 9.442 -4.047 1.00 85.44 98 TYR A CA 1
ATOM 744 C C . TYR A 1 98 ? -15.358 10.760 -4.539 1.00 85.44 98 TYR A C 1
ATOM 746 O O . TYR A 1 98 ? -14.739 11.813 -4.441 1.00 85.44 98 TYR A O 1
ATOM 754 N N . GLU A 1 99 ? -16.623 10.725 -4.971 1.00 89.00 99 GLU A N 1
ATOM 755 C CA . GLU A 1 99 ? -17.336 11.891 -5.512 1.00 89.00 99 GLU A CA 1
ATOM 756 C C . GLU A 1 99 ? -17.589 12.994 -4.475 1.00 89.00 99 GLU A C 1
ATOM 758 O O . GLU A 1 99 ? -17.680 14.165 -4.831 1.00 89.00 99 GLU A O 1
ATOM 763 N N . ASN A 1 100 ? -17.703 12.634 -3.192 1.00 87.38 100 ASN A N 1
ATOM 764 C CA . ASN A 1 100 ? -17.945 13.582 -2.102 1.00 87.38 100 ASN A CA 1
ATOM 765 C C . ASN A 1 100 ? -16.693 13.868 -1.251 1.00 87.38 100 ASN A C 1
ATOM 767 O O . ASN A 1 100 ? -16.815 14.392 -0.140 1.00 87.38 100 ASN A O 1
ATOM 771 N N . SER A 1 101 ? -15.507 13.505 -1.750 1.00 87.31 101 SER A N 1
ATOM 772 C CA . SER A 1 101 ? -14.208 13.755 -1.117 1.00 87.31 101 SER A CA 1
ATOM 773 C C . SER A 1 101 ? -13.721 15.188 -1.331 1.00 87.31 101 SER A C 1
ATOM 775 O O . SER A 1 101 ? -13.962 15.784 -2.377 1.00 87.31 101 SER A O 1
ATOM 777 N N . ALA A 1 102 ? -13.028 15.736 -0.333 1.00 85.81 102 ALA A N 1
ATOM 778 C CA . ALA A 1 102 ? -12.401 17.053 -0.390 1.00 85.81 102 ALA A CA 1
ATOM 779 C C . ALA A 1 102 ? -11.131 17.070 0.475 1.00 85.81 102 ALA A C 1
ATOM 781 O O . ALA A 1 102 ? -10.998 16.250 1.382 1.00 85.81 102 ALA A O 1
ATOM 782 N N . ASP A 1 103 ? -10.219 18.003 0.198 1.00 81.25 103 ASP A N 1
ATOM 783 C CA . ASP A 1 103 ? -8.921 18.120 0.886 1.00 81.25 103 ASP A CA 1
ATOM 784 C C . ASP A 1 103 ? -9.044 18.458 2.381 1.00 81.25 103 ASP A C 1
ATOM 786 O O . ASP A 1 103 ? -8.130 18.194 3.158 1.00 81.25 103 ASP A O 1
ATOM 790 N N . ASP A 1 104 ? -10.164 19.059 2.787 1.00 84.88 104 ASP A N 1
ATOM 791 C CA . ASP A 1 104 ? -10.463 19.451 4.166 1.00 84.88 104 ASP A CA 1
ATOM 792 C C . ASP A 1 104 ? -11.204 18.366 4.966 1.00 84.88 104 ASP A C 1
ATOM 794 O O . ASP A 1 104 ? -11.610 18.631 6.098 1.00 84.88 104 ASP A O 1
ATOM 798 N N . LEU A 1 105 ? -11.411 17.177 4.386 1.00 87.12 105 LEU A N 1
ATOM 799 C CA . LEU A 1 105 ? -12.180 16.079 4.977 1.00 87.12 105 LEU A CA 1
ATOM 800 C C . LEU A 1 105 ? -11.289 14.882 5.307 1.00 87.12 105 LEU A C 1
ATOM 802 O O . LEU A 1 105 ? -10.481 14.445 4.486 1.00 87.12 105 LEU A O 1
ATOM 806 N N . ASP A 1 106 ? -11.514 14.279 6.472 1.00 89.00 106 ASP A N 1
ATOM 807 C CA . ASP A 1 106 ? -10.909 12.995 6.820 1.00 89.00 106 ASP A CA 1
ATOM 808 C C . ASP A 1 106 ? -11.846 11.847 6.417 1.00 89.00 106 ASP A C 1
ATOM 810 O O . ASP A 1 106 ? -12.762 11.453 7.138 1.00 89.00 106 ASP A O 1
ATOM 814 N N . ASN A 1 107 ? -11.635 11.317 5.209 1.00 90.19 107 ASN A N 1
ATOM 815 C CA . ASN A 1 107 ? -12.439 10.220 4.667 1.00 90.19 107 ASN A CA 1
ATOM 816 C C . ASN A 1 107 ? -12.382 8.946 5.512 1.00 90.19 107 ASN A C 1
ATOM 818 O O . ASN A 1 107 ? -13.345 8.180 5.496 1.00 90.19 107 ASN A O 1
ATOM 822 N N . LEU A 1 108 ? -11.257 8.686 6.183 1.00 90.25 108 LEU A N 1
ATOM 823 C CA . LEU A 1 108 ? -11.116 7.495 7.009 1.00 90.25 108 LEU A CA 1
ATOM 824 C C . LEU A 1 108 ? -11.874 7.683 8.320 1.00 90.25 108 LEU A C 1
ATOM 826 O O . LEU A 1 108 ? -12.632 6.794 8.702 1.00 90.25 108 LEU A O 1
ATOM 830 N N . ASP A 1 109 ? -11.713 8.839 8.963 1.00 90.25 109 ASP A N 1
ATOM 831 C CA . ASP A 1 109 ? -12.421 9.163 10.201 1.00 90.25 109 ASP A CA 1
ATOM 832 C C . ASP A 1 109 ? -13.944 9.160 10.001 1.00 90.25 109 ASP A C 1
ATOM 834 O O . ASP A 1 109 ? -14.669 8.449 10.702 1.00 90.25 109 ASP A O 1
ATOM 838 N N . ASP A 1 110 ? -14.425 9.840 8.954 1.00 92.06 110 ASP A N 1
ATOM 839 C CA . ASP A 1 110 ? -15.849 9.883 8.612 1.00 92.06 110 ASP A CA 1
ATOM 840 C C . ASP A 1 110 ? -16.404 8.488 8.270 1.00 92.06 110 ASP A C 1
ATOM 842 O O . ASP A 1 110 ? -17.558 8.181 8.572 1.00 92.06 110 ASP A O 1
ATOM 846 N N . LEU A 1 111 ? -15.598 7.619 7.646 1.00 93.69 111 LEU A N 1
ATOM 847 C CA . LEU A 1 111 ? -16.011 6.253 7.316 1.00 93.69 111 LEU A CA 1
ATOM 848 C C . LEU A 1 111 ? -16.127 5.401 8.579 1.00 93.69 111 LEU A C 1
ATOM 850 O O . LEU A 1 111 ? -17.083 4.638 8.719 1.00 93.69 111 LEU A O 1
ATOM 854 N N . LEU A 1 112 ? -15.168 5.521 9.498 1.00 92.69 112 LEU A N 1
ATOM 855 C CA . LEU A 1 112 ? -15.213 4.830 10.784 1.00 92.69 112 LEU A CA 1
ATOM 856 C C . LEU A 1 112 ? -16.427 5.283 11.599 1.00 92.69 112 LEU A C 1
ATOM 858 O O . LEU A 1 112 ? -17.131 4.432 12.145 1.00 92.69 112 LEU A O 1
ATOM 862 N N . GLN A 1 113 ? -16.721 6.585 11.606 1.00 92.31 113 GLN A N 1
ATOM 863 C CA . GLN A 1 113 ? -17.925 7.131 12.225 1.00 92.31 113 GLN A CA 1
ATOM 864 C C . GLN A 1 113 ? -19.201 6.575 11.570 1.00 92.31 113 GLN A C 1
ATOM 866 O O . GLN A 1 113 ? -20.094 6.105 12.274 1.00 92.31 113 GLN A O 1
ATOM 871 N N . TYR A 1 114 ? -19.276 6.556 10.235 1.00 94.75 114 TYR A N 1
ATOM 872 C CA . TYR A 1 114 ? -20.420 6.012 9.494 1.00 94.75 114 TYR A CA 1
ATOM 873 C C . TYR A 1 114 ? -20.674 4.529 9.783 1.00 94.75 114 TYR A C 1
ATOM 875 O O . TYR A 1 114 ? -21.820 4.116 9.977 1.00 94.75 114 TYR A O 1
ATOM 883 N N . ILE A 1 115 ? -19.615 3.715 9.837 1.00 94.19 115 ILE A N 1
ATOM 884 C CA . ILE A 1 115 ? -19.719 2.294 10.196 1.00 94.19 115 ILE A CA 1
ATOM 885 C C . ILE A 1 115 ? -20.246 2.151 11.625 1.00 94.19 115 ILE A C 1
ATOM 887 O O . ILE A 1 115 ? -21.102 1.307 11.867 1.00 94.19 115 ILE A O 1
ATOM 891 N N . GLY A 1 116 ? -19.772 2.984 12.556 1.00 93.06 116 GLY A N 1
ATOM 892 C CA . GLY A 1 116 ? -20.245 2.968 13.939 1.00 93.06 116 GLY A CA 1
ATOM 893 C C . GLY A 1 116 ? -21.744 3.249 14.073 1.00 93.06 116 GLY A C 1
ATOM 894 O O . GLY A 1 116 ? -22.414 2.581 14.852 1.00 93.06 116 GLY A O 1
ATOM 895 N N . GLU A 1 117 ? -22.280 4.178 13.279 1.00 92.81 117 GLU A N 1
ATOM 896 C CA . GLU A 1 117 ? -23.718 4.491 13.278 1.00 92.81 117 GLU A CA 1
ATOM 897 C C . GLU A 1 117 ? -24.571 3.443 12.564 1.00 92.81 117 GLU A C 1
ATOM 899 O O . GLU A 1 117 ? -25.640 3.060 13.037 1.00 92.81 117 GLU A O 1
ATOM 904 N N . THR A 1 118 ? -24.137 3.005 11.380 1.00 94.62 118 THR A N 1
ATOM 905 C CA . THR A 1 118 ? -24.957 2.138 10.520 1.00 94.62 118 THR A CA 1
ATOM 906 C C . THR A 1 118 ? -24.852 0.661 10.871 1.00 94.62 118 THR A C 1
ATOM 908 O O . THR A 1 118 ? -25.736 -0.108 10.500 1.00 94.62 118 THR A O 1
ATOM 911 N N . SER A 1 119 ? -23.781 0.261 11.558 1.00 93.88 119 SER A N 1
ATOM 912 C CA . SER A 1 119 ? -23.458 -1.127 11.901 1.00 93.88 119 SER A CA 1
ATOM 913 C C . SER A 1 119 ? -22.979 -1.211 13.362 1.00 93.88 119 SER A C 1
ATOM 915 O O . SER A 1 119 ? -21.785 -1.398 13.612 1.00 93.88 119 SER A O 1
ATOM 917 N N . PRO A 1 120 ? -23.870 -1.059 14.364 1.00 89.44 120 PRO A N 1
ATOM 918 C CA . PRO A 1 120 ? -23.489 -1.056 15.781 1.00 89.44 120 PRO A CA 1
ATOM 919 C C . PRO A 1 120 ? -22.849 -2.376 16.245 1.00 89.44 120 PRO A C 1
ATOM 921 O O . PRO A 1 120 ? -22.107 -2.397 17.221 1.00 89.44 120 PRO A O 1
ATOM 924 N N . GLU A 1 121 ? -23.071 -3.481 15.533 1.00 92.69 121 GLU A N 1
ATOM 925 C CA . GLU A 1 121 ? -22.387 -4.762 15.741 1.00 92.69 121 GLU A CA 1
ATOM 926 C C . GLU A 1 121 ? -20.874 -4.705 15.481 1.00 92.69 121 GLU A C 1
ATOM 928 O O . GLU A 1 121 ? -20.138 -5.606 15.881 1.00 92.69 121 GLU A O 1
ATOM 933 N N . CYS A 1 122 ? -20.408 -3.658 14.798 1.00 90.25 122 CYS A N 1
ATOM 934 C CA . CYS A 1 122 ? -19.001 -3.395 14.526 1.00 90.25 122 CYS A CA 1
ATOM 935 C C . CYS A 1 122 ? -18.333 -2.535 15.615 1.00 90.25 122 CYS A C 1
ATOM 937 O O . CYS A 1 122 ? -17.152 -2.200 15.463 1.00 90.25 122 CYS A O 1
ATOM 939 N N . LEU A 1 123 ? -19.062 -2.154 16.671 1.00 89.44 123 LEU A N 1
ATOM 940 C CA . LEU A 1 123 ? -18.536 -1.430 17.827 1.00 89.44 123 LEU A CA 1
ATOM 941 C C . LEU A 1 123 ? -18.054 -2.397 18.913 1.00 89.44 123 LEU A C 1
ATOM 943 O O . LEU A 1 123 ? -18.707 -3.395 19.210 1.00 89.44 123 LEU A O 1
ATOM 947 N N . GLU A 1 124 ? -16.928 -2.068 19.549 1.00 85.62 124 GLU A N 1
ATOM 948 C CA . GLU A 1 124 ? -16.467 -2.770 20.758 1.00 85.62 124 GLU A CA 1
ATOM 949 C C . GLU A 1 124 ? -17.392 -2.487 21.956 1.00 85.62 124 GLU A C 1
ATOM 951 O O . GLU A 1 124 ? -17.634 -3.362 22.788 1.00 85.62 124 GLU A O 1
ATOM 956 N N . SER A 1 125 ? -17.956 -1.277 22.007 1.00 87.00 125 SER A N 1
ATOM 957 C CA . SER A 1 125 ? -18.924 -0.809 23.001 1.00 87.00 125 SER A CA 1
ATOM 958 C C . SER A 1 125 ? -19.939 0.135 22.355 1.00 87.00 125 SER A C 1
ATOM 960 O O . SER A 1 125 ? -19.574 1.021 21.589 1.00 87.00 125 SER A O 1
ATOM 962 N N . LEU A 1 126 ? -21.224 -0.019 22.696 1.00 82.31 126 LEU A N 1
ATOM 963 C CA . LEU A 1 126 ? -22.318 0.788 22.124 1.00 82.31 126 LEU A CA 1
ATOM 964 C C . LEU A 1 126 ? -22.214 2.288 22.453 1.00 82.31 126 LEU A C 1
ATOM 966 O O . LEU A 1 126 ? -22.740 3.111 21.713 1.00 82.31 126 LEU A O 1
ATOM 970 N N . ASP A 1 127 ? -21.526 2.636 23.541 1.00 85.19 127 ASP A N 1
ATOM 971 C CA . ASP A 1 127 ? -21.361 4.019 24.002 1.00 85.19 127 ASP A CA 1
ATOM 972 C C . ASP A 1 127 ? -20.084 4.686 23.463 1.00 85.19 127 ASP A C 1
ATOM 974 O O . ASP A 1 127 ? -19.775 5.823 23.822 1.00 85.19 127 ASP A O 1
ATOM 978 N N . THR A 1 128 ? -19.290 3.983 22.649 1.00 88.00 128 THR A N 1
ATOM 979 C CA . THR A 1 128 ? -18.002 4.482 22.156 1.00 88.00 128 THR A CA 1
ATOM 980 C C . THR A 1 128 ? -17.991 4.476 20.633 1.00 88.00 128 THR A C 1
ATOM 982 O O . THR A 1 128 ? -18.056 3.405 20.029 1.00 88.00 128 THR A O 1
ATOM 985 N N . PRO A 1 129 ? -17.905 5.647 19.982 1.00 88.00 129 PRO A N 1
ATOM 986 C CA . PRO A 1 129 ? -17.803 5.696 18.535 1.00 88.00 129 PRO A CA 1
ATOM 987 C C . PRO A 1 129 ? -16.480 5.080 18.071 1.00 88.00 129 PRO A C 1
ATOM 989 O O . PRO A 1 129 ? -15.447 5.148 18.739 1.00 88.00 129 PRO A O 1
ATOM 992 N N . ARG A 1 130 ? -16.528 4.463 16.891 1.00 87.88 130 ARG A N 1
ATOM 993 C CA . ARG A 1 130 ? -15.441 3.647 16.336 1.00 87.88 130 ARG A CA 1
ATOM 994 C C . ARG A 1 130 ? -14.191 4.441 15.949 1.00 87.88 130 ARG A C 1
ATOM 996 O O . ARG A 1 130 ? -13.125 3.855 15.805 1.00 87.88 130 ARG A O 1
ATOM 1003 N N . ASN A 1 131 ? -14.326 5.742 15.720 1.00 89.12 131 ASN A N 1
ATOM 1004 C CA . ASN A 1 131 ? -13.238 6.620 15.291 1.00 89.12 131 ASN A CA 1
ATOM 1005 C C . ASN A 1 131 ? -12.416 7.195 16.461 1.00 89.12 131 ASN A C 1
ATOM 1007 O O . ASN A 1 131 ? -11.467 7.939 16.235 1.00 89.12 131 ASN A O 1
ATOM 1011 N N . ILE A 1 132 ? -12.734 6.844 17.711 1.00 87.31 132 ILE A N 1
ATOM 1012 C CA . ILE A 1 132 ? -11.931 7.267 18.861 1.00 87.31 132 ILE A CA 1
ATOM 1013 C C . ILE A 1 132 ? -10.685 6.376 18.986 1.00 87.31 132 ILE A C 1
ATOM 1015 O O . ILE A 1 132 ? -10.799 5.148 18.921 1.00 87.31 132 ILE A O 1
ATOM 1019 N N . PRO A 1 133 ? -9.491 6.961 19.201 1.00 84.19 133 PRO A N 1
ATOM 1020 C CA . PRO A 1 133 ? -8.288 6.184 19.465 1.00 84.19 133 PRO A CA 1
ATOM 1021 C C . PRO A 1 133 ? -8.429 5.366 20.750 1.00 84.19 133 PRO A C 1
ATOM 1023 O O . PRO A 1 133 ? -9.042 5.799 21.729 1.00 84.19 133 PRO A O 1
ATOM 1026 N N . ALA A 1 134 ? -7.807 4.189 20.768 1.00 84.44 134 ALA A N 1
ATOM 1027 C CA . ALA A 1 134 ? -7.764 3.368 21.968 1.00 84.44 134 ALA A CA 1
ATOM 1028 C C . ALA A 1 134 ? -7.128 4.144 23.141 1.00 84.44 134 ALA A C 1
ATOM 1030 O O . ALA A 1 134 ? -6.190 4.918 22.926 1.00 84.44 134 ALA A O 1
ATOM 1031 N N . PRO A 1 135 ? -7.591 3.928 24.385 1.00 86.25 135 PRO A N 1
ATOM 1032 C CA . PRO A 1 135 ? -6.977 4.550 25.546 1.00 86.25 135 PRO A CA 1
ATOM 1033 C C . PRO A 1 135 ? -5.481 4.202 25.656 1.00 86.25 135 PRO A C 1
ATOM 1035 O O . PRO A 1 135 ? -5.100 3.049 25.421 1.00 86.25 135 PRO A O 1
ATOM 1038 N N . PRO A 1 136 ? -4.635 5.161 26.067 1.00 87.31 136 PRO A N 1
ATOM 1039 C CA . PRO A 1 136 ? -3.205 4.941 26.249 1.00 87.31 136 PRO A CA 1
ATOM 1040 C C . PRO A 1 136 ? -2.939 3.861 27.306 1.00 87.31 136 PRO A C 1
ATOM 1042 O O . PRO A 1 136 ? -3.486 3.913 28.409 1.00 87.31 136 PRO A O 1
ATOM 1045 N N . LEU A 1 137 ? -2.047 2.907 27.013 1.00 89.19 137 LEU A N 1
ATOM 1046 C CA . LEU A 1 137 ? -1.611 1.908 28.003 1.00 89.19 137 LEU A CA 1
ATOM 1047 C C . LEU A 1 137 ? -0.725 2.535 29.094 1.00 89.19 137 LEU A C 1
ATOM 1049 O O . LEU A 1 137 ? -0.809 2.150 30.259 1.00 89.19 137 LEU A O 1
ATOM 1053 N N . PHE A 1 138 ? 0.110 3.512 28.715 1.00 94.00 138 PHE A N 1
ATOM 1054 C CA . PHE A 1 138 ? 1.040 4.224 29.598 1.00 94.00 138 PHE A CA 1
ATOM 1055 C C . PHE A 1 138 ? 1.061 5.721 29.244 1.00 94.00 138 PHE A C 1
ATOM 1057 O O . PHE A 1 138 ? 1.870 6.138 28.414 1.00 94.00 138 PHE A O 1
ATOM 1064 N N . PRO A 1 139 ? 0.198 6.546 29.866 1.00 92.50 139 PRO A N 1
ATOM 1065 C CA . PRO A 1 139 ? 0.007 7.943 29.465 1.00 92.50 139 PRO A CA 1
ATOM 1066 C C . PRO A 1 139 ? 1.282 8.794 29.510 1.00 92.50 139 PRO A C 1
ATOM 1068 O O . PRO A 1 139 ? 1.491 9.630 28.637 1.00 92.50 139 PRO A O 1
ATOM 1071 N N . GLU A 1 140 ? 2.148 8.582 30.505 1.00 95.19 140 GLU A N 1
ATOM 1072 C CA . GLU A 1 140 ? 3.390 9.355 30.649 1.00 95.19 140 GLU A CA 1
ATOM 1073 C C . GLU A 1 140 ? 4.393 9.042 29.533 1.00 95.19 140 GLU A C 1
ATOM 1075 O O . GLU A 1 140 ? 4.929 9.956 28.909 1.00 95.19 140 GLU A O 1
ATOM 1080 N N . LEU A 1 141 ? 4.592 7.754 29.233 1.00 95.44 141 LEU A N 1
ATOM 1081 C CA . LEU A 1 141 ? 5.496 7.320 28.167 1.00 95.44 141 LEU A CA 1
ATOM 1082 C C . LEU A 1 141 ? 4.980 7.761 26.792 1.00 95.44 141 LEU A C 1
ATOM 1084 O O . LEU A 1 141 ? 5.763 8.145 25.928 1.00 95.44 141 LEU A O 1
ATOM 1088 N N . GLU A 1 142 ? 3.663 7.730 26.590 1.00 92.75 142 GLU A N 1
ATOM 1089 C CA . GLU A 1 142 ? 3.043 8.211 25.358 1.00 92.75 142 GLU A CA 1
ATOM 1090 C C . GLU A 1 142 ? 3.239 9.718 25.170 1.00 92.75 142 GLU A C 1
ATOM 1092 O O . GLU A 1 142 ? 3.608 10.156 24.080 1.00 92.75 142 GLU A O 1
ATOM 1097 N N . GLN A 1 143 ? 3.075 10.514 26.232 1.00 93.62 143 GLN A N 1
ATOM 1098 C CA . GLN A 1 143 ? 3.350 11.952 26.186 1.00 93.62 143 GLN A CA 1
ATOM 1099 C C . GLN A 1 143 ? 4.827 12.250 25.903 1.00 93.62 143 GLN A C 1
ATOM 1101 O O . GLN A 1 143 ? 5.124 13.136 25.099 1.00 93.62 143 GLN A O 1
ATOM 1106 N N . GLU A 1 144 ? 5.752 11.504 26.511 1.00 96.06 144 GLU A N 1
ATOM 1107 C CA . GLU A 1 144 ? 7.188 11.634 26.246 1.00 96.06 144 GLU A CA 1
ATOM 1108 C C . GLU A 1 144 ? 7.533 11.274 24.791 1.00 96.06 144 GLU A C 1
ATOM 1110 O O . GLU A 1 144 ? 8.257 12.016 24.115 1.00 96.06 144 GLU A O 1
ATOM 1115 N N . ALA A 1 145 ? 6.980 10.171 24.278 1.00 94.06 145 ALA A N 1
ATOM 1116 C CA . ALA A 1 145 ? 7.176 9.733 22.900 1.00 94.06 145 ALA A CA 1
ATOM 1117 C C . ALA A 1 145 ? 6.609 10.753 21.904 1.00 94.06 145 ALA A C 1
ATOM 1119 O O . ALA A 1 145 ? 7.300 11.156 20.967 1.00 94.06 145 ALA A O 1
ATOM 1120 N N . MET A 1 146 ? 5.387 11.236 22.140 1.00 90.12 146 MET A N 1
ATOM 1121 C CA . MET A 1 146 ? 4.751 12.269 21.324 1.00 90.12 146 MET A CA 1
ATOM 1122 C C . MET A 1 146 ? 5.575 13.562 21.326 1.00 90.12 146 MET A C 1
ATOM 1124 O O . MET A 1 146 ? 5.849 14.119 20.261 1.00 90.12 146 MET A O 1
ATOM 1128 N N . GLY A 1 147 ? 6.031 14.016 22.498 1.00 93.62 147 GLY A N 1
ATOM 1129 C CA . GLY A 1 147 ? 6.893 15.191 22.624 1.00 93.62 147 GLY A CA 1
ATOM 1130 C C . GLY A 1 147 ? 8.216 15.030 21.874 1.00 93.62 147 GLY A C 1
ATOM 1131 O O . GLY A 1 147 ? 8.647 15.950 21.178 1.00 93.62 147 GLY A O 1
ATOM 1132 N N . SER A 1 148 ? 8.824 13.844 21.943 1.00 95.31 148 SER A N 1
ATOM 1133 C CA . SER A 1 148 ? 10.063 13.522 21.228 1.00 95.31 148 SER A CA 1
ATOM 1134 C C . SER A 1 148 ? 9.880 13.557 19.710 1.00 95.31 148 SER A C 1
ATOM 1136 O O . SER A 1 148 ? 10.694 14.168 19.020 1.00 95.31 148 SER A O 1
ATOM 1138 N N . VAL A 1 149 ? 8.789 12.982 19.188 1.00 93.00 149 VAL A N 1
ATOM 1139 C CA . VAL A 1 149 ? 8.461 12.996 17.749 1.00 93.00 149 VAL A CA 1
ATOM 1140 C C . VAL A 1 149 ? 8.211 14.420 17.253 1.00 93.00 149 VAL A C 1
ATOM 1142 O O . VAL A 1 149 ? 8.750 14.828 16.224 1.00 93.00 149 VAL A O 1
ATOM 1145 N N . VAL A 1 150 ? 7.434 15.209 17.998 1.00 90.44 150 VAL A N 1
ATOM 1146 C CA . VAL A 1 150 ? 7.152 16.609 17.651 1.00 90.44 150 VAL A CA 1
ATOM 1147 C C . VAL A 1 150 ? 8.434 17.447 17.670 1.00 90.44 150 VAL A C 1
ATOM 1149 O O . VAL A 1 150 ? 8.680 18.215 16.741 1.00 90.44 150 VAL A O 1
ATOM 1152 N N . ASN A 1 151 ? 9.284 17.274 18.684 1.00 94.31 151 ASN A N 1
ATOM 1153 C CA . ASN A 1 151 ? 10.564 17.971 18.772 1.00 94.31 151 ASN A CA 1
ATOM 1154 C C . ASN A 1 151 ? 11.520 17.566 17.639 1.00 94.31 151 ASN A C 1
ATOM 1156 O O . ASN A 1 151 ? 12.125 18.434 17.011 1.00 94.31 151 ASN A O 1
ATOM 1160 N N . GLN A 1 152 ? 11.619 16.269 17.330 1.00 93.56 152 GLN A N 1
ATOM 1161 C CA . GLN A 1 152 ? 12.410 15.777 16.202 1.00 93.56 152 GLN A CA 1
ATOM 1162 C C . GLN A 1 152 ? 11.941 16.412 14.888 1.00 93.56 152 GLN A C 1
ATOM 1164 O O . GLN A 1 152 ? 12.772 16.912 14.134 1.00 93.56 152 GLN A O 1
ATOM 1169 N N . ARG A 1 153 ? 10.624 16.486 14.652 1.00 87.56 153 ARG A N 1
ATOM 1170 C CA . ARG A 1 153 ? 10.058 17.155 13.472 1.00 87.56 153 ARG A CA 1
ATOM 1171 C C . ARG A 1 153 ? 10.487 18.620 13.381 1.00 87.56 153 ARG A C 1
ATOM 1173 O O . ARG A 1 153 ? 10.876 19.068 12.306 1.00 87.56 153 ARG A O 1
ATOM 1180 N N . PHE A 1 154 ? 10.429 19.373 14.482 1.00 89.31 154 PHE A N 1
ATOM 1181 C CA . PHE A 1 154 ? 10.870 20.774 14.488 1.00 89.31 154 PHE A CA 1
ATOM 1182 C C . PHE A 1 154 ? 12.362 20.913 14.169 1.00 89.31 154 PHE A C 1
ATOM 1184 O O . PHE A 1 154 ? 12.740 21.790 13.392 1.00 89.31 154 PHE A O 1
ATOM 1191 N N . LEU A 1 155 ? 13.201 20.035 14.726 1.00 91.75 155 LEU A N 1
ATOM 1192 C CA . LEU A 1 155 ? 14.639 20.016 14.454 1.00 91.75 155 LEU A CA 1
ATOM 1193 C C . LEU A 1 155 ? 14.945 19.660 12.994 1.00 91.75 155 LEU A C 1
ATOM 1195 O O . LEU A 1 155 ? 15.780 20.312 12.371 1.00 91.75 155 LEU A O 1
ATOM 1199 N N . GLU A 1 156 ? 14.260 18.665 12.432 1.00 88.19 156 GLU A N 1
ATOM 1200 C CA . GLU A 1 156 ? 14.395 18.286 11.022 1.00 88.19 156 GLU A CA 1
ATOM 1201 C C . GLU A 1 156 ? 13.935 19.410 10.093 1.00 88.19 156 GLU A C 1
ATOM 1203 O O . GLU A 1 156 ? 14.618 19.719 9.118 1.00 88.19 156 GLU A O 1
ATOM 1208 N N . GLN A 1 157 ? 12.820 20.073 10.409 1.00 85.56 157 GLN A N 1
ATOM 1209 C CA . GLN A 1 157 ? 12.325 21.200 9.626 1.00 85.56 157 GLN A CA 1
ATOM 1210 C C . GLN A 1 157 ? 13.306 22.382 9.648 1.00 85.56 157 GLN A C 1
ATOM 1212 O O . GLN A 1 157 ? 13.596 22.955 8.595 1.00 85.56 157 GLN A O 1
ATOM 1217 N N . ASP A 1 158 ? 13.855 22.729 10.818 1.00 89.12 158 ASP A N 1
ATOM 1218 C CA . ASP A 1 158 ? 14.893 23.759 10.943 1.00 89.12 158 ASP A CA 1
ATOM 1219 C C . ASP A 1 158 ? 16.157 23.361 10.164 1.00 89.12 158 ASP A C 1
ATOM 1221 O O . ASP A 1 158 ? 16.673 24.162 9.381 1.00 89.12 158 ASP A O 1
ATOM 1225 N N . TYR A 1 159 ? 16.601 22.107 10.272 1.00 88.50 159 TYR A N 1
ATOM 1226 C CA . TYR A 1 159 ? 17.741 21.592 9.514 1.00 88.50 159 TYR A CA 1
ATOM 1227 C C . TYR A 1 159 ? 17.521 21.687 8.000 1.00 88.50 159 TYR A C 1
ATOM 1229 O O . TYR A 1 159 ? 18.336 22.282 7.298 1.00 88.50 159 TYR A O 1
ATOM 1237 N N . VAL A 1 160 ? 16.400 21.179 7.479 1.00 85.56 160 VAL A N 1
ATOM 1238 C CA . VAL A 1 160 ? 16.066 21.252 6.047 1.00 85.56 160 VAL A CA 1
ATOM 1239 C C . VAL A 1 160 ? 15.993 22.707 5.581 1.00 85.56 160 VAL A C 1
ATOM 1241 O O . VAL A 1 160 ? 16.521 23.035 4.515 1.00 85.56 160 VAL A O 1
ATOM 1244 N N . SER A 1 161 ? 15.411 23.607 6.381 1.00 85.31 161 SER A N 1
ATOM 1245 C CA . SER A 1 161 ? 15.329 25.032 6.036 1.00 85.31 161 SER A CA 1
ATOM 1246 C C . SER A 1 161 ? 16.709 25.686 5.886 1.00 85.31 161 SER A C 1
ATOM 1248 O O . SER A 1 161 ? 16.912 26.500 4.987 1.00 85.31 161 SER A O 1
ATOM 1250 N N . ARG A 1 162 ? 17.682 25.281 6.710 1.00 88.94 162 ARG A N 1
ATOM 1251 C CA . ARG A 1 162 ? 19.058 25.798 6.679 1.00 88.94 162 ARG A CA 1
ATOM 1252 C C . ARG A 1 162 ? 19.927 25.117 5.628 1.00 88.94 162 ARG A C 1
ATOM 1254 O O . ARG A 1 162 ? 20.824 25.751 5.077 1.00 88.94 162 ARG A O 1
ATOM 1261 N N . SER A 1 163 ? 19.687 23.835 5.367 1.00 87.12 163 SER A N 1
ATOM 1262 C CA . SER A 1 163 ? 20.616 22.983 4.623 1.00 87.12 163 SER A CA 1
ATOM 1263 C C . SER A 1 163 ? 20.159 22.643 3.200 1.00 87.12 163 SER A C 1
ATOM 1265 O O . SER A 1 163 ? 20.999 22.274 2.382 1.00 87.12 163 SER A O 1
ATOM 1267 N N . SER A 1 164 ? 18.884 22.845 2.847 1.00 82.62 164 SER A N 1
ATOM 1268 C CA . SER A 1 164 ? 18.344 22.602 1.491 1.00 82.62 164 SER A CA 1
ATOM 1269 C C . SER A 1 164 ? 19.054 23.386 0.375 1.00 82.62 164 SER A C 1
ATOM 1271 O O . SER A 1 164 ? 19.108 22.939 -0.772 1.00 82.62 164 SER A O 1
ATOM 1273 N N . GLY A 1 165 ? 19.643 24.540 0.698 1.00 82.38 165 GLY A N 1
ATOM 1274 C CA . GLY A 1 165 ? 20.420 25.349 -0.245 1.00 82.38 165 GLY A CA 1
ATOM 1275 C C . GLY A 1 165 ? 21.856 24.865 -0.484 1.00 82.38 165 GLY A C 1
ATOM 1276 O O . GLY A 1 165 ? 22.525 25.385 -1.375 1.00 82.38 165 GLY A O 1
ATOM 1277 N N . LEU A 1 166 ? 22.360 23.904 0.297 1.00 88.44 166 LEU A N 1
ATOM 1278 C CA . LEU A 1 166 ? 23.739 23.433 0.175 1.00 88.44 166 LEU A CA 1
ATOM 1279 C C . LEU A 1 166 ? 23.887 22.509 -1.046 1.00 88.44 166 LEU A C 1
ATOM 1281 O O . LEU A 1 166 ? 23.107 21.566 -1.176 1.00 88.44 166 LEU A O 1
ATOM 1285 N N . PRO A 1 167 ? 24.931 22.673 -1.886 1.00 82.62 167 PRO A N 1
ATOM 1286 C CA . PRO A 1 167 ? 25.156 21.809 -3.051 1.00 82.62 167 PRO A CA 1
ATOM 1287 C C . PRO A 1 167 ? 25.237 20.316 -2.702 1.00 82.62 167 PRO A C 1
ATOM 1289 O O . PRO A 1 167 ? 24.808 19.472 -3.475 1.00 82.62 167 PRO A O 1
ATOM 1292 N N . MET A 1 168 ? 25.740 19.993 -1.506 1.00 82.94 168 MET A N 1
ATOM 1293 C CA . MET A 1 168 ? 25.863 18.621 -0.994 1.00 82.94 168 MET A CA 1
ATOM 1294 C C . MET A 1 168 ? 24.511 17.966 -0.663 1.00 82.94 168 MET A C 1
ATOM 1296 O O . MET A 1 168 ? 24.446 16.749 -0.526 1.00 82.94 168 MET A O 1
ATOM 1300 N N . MET A 1 169 ? 23.452 18.765 -0.487 1.00 80.75 169 MET A N 1
ATOM 1301 C CA . MET A 1 169 ? 22.087 18.298 -0.219 1.00 80.75 169 MET A CA 1
ATOM 1302 C C . MET A 1 169 ? 21.178 18.379 -1.449 1.00 80.75 169 MET A C 1
ATOM 1304 O O . MET A 1 169 ? 20.028 17.948 -1.389 1.00 80.75 169 MET A O 1
ATOM 1308 N N . GLN A 1 170 ? 21.678 18.911 -2.565 1.00 78.06 170 GLN A N 1
ATOM 1309 C CA . GLN A 1 170 ? 20.950 18.960 -3.824 1.00 78.06 170 GLN A CA 1
ATOM 1310 C C . GLN A 1 170 ? 21.274 17.715 -4.647 1.00 78.06 170 GLN A C 1
ATOM 1312 O O . GLN A 1 170 ? 22.433 17.352 -4.836 1.00 78.06 170 GLN A O 1
ATOM 1317 N N . SER A 1 171 ? 20.233 17.055 -5.142 1.00 75.38 171 SER A N 1
ATOM 1318 C CA . SER A 1 171 ? 20.355 15.960 -6.099 1.00 75.38 171 SER A CA 1
ATOM 1319 C C . SER A 1 171 ? 19.836 16.434 -7.449 1.00 75.38 171 SER A C 1
ATOM 1321 O O . SER A 1 171 ? 18.837 17.156 -7.512 1.00 75.38 171 SER A O 1
ATOM 1323 N N . GLU A 1 172 ? 20.505 16.041 -8.532 1.00 75.56 172 GLU A N 1
ATOM 1324 C CA . GLU A 1 172 ? 19.951 16.245 -9.865 1.00 75.56 172 GLU A CA 1
ATOM 1325 C C . GLU A 1 172 ? 18.604 15.529 -9.971 1.00 75.56 172 GLU A C 1
ATOM 1327 O O . GLU A 1 172 ? 18.438 14.389 -9.526 1.00 75.56 172 GLU A O 1
ATOM 1332 N N . ARG A 1 173 ? 17.623 16.204 -10.575 1.00 65.69 173 ARG A N 1
ATOM 1333 C CA . ARG A 1 173 ? 16.299 15.623 -10.784 1.00 65.69 173 ARG A CA 1
ATOM 1334 C C . ARG A 1 173 ? 16.450 14.382 -11.663 1.00 65.69 173 ARG A C 1
ATOM 1336 O O . ARG A 1 173 ? 16.729 14.484 -12.857 1.00 65.69 173 ARG A O 1
ATOM 1343 N N . CYS A 1 174 ? 16.260 13.207 -11.071 1.00 60.00 174 CYS A N 1
ATOM 1344 C CA . CYS A 1 174 ? 16.279 11.959 -11.816 1.00 60.00 174 CYS A CA 1
ATOM 1345 C C . CYS A 1 174 ? 15.068 11.935 -12.754 1.00 60.00 174 CYS A C 1
ATOM 1347 O O . CYS A 1 174 ? 13.922 12.063 -12.313 1.00 60.00 174 CYS A O 1
ATOM 1349 N N . ARG A 1 175 ? 15.318 11.809 -14.059 1.00 64.69 175 ARG A N 1
ATOM 1350 C CA . ARG A 1 175 ? 14.237 11.663 -15.036 1.00 64.69 175 ARG A CA 1
ATOM 1351 C C . ARG A 1 175 ? 13.532 10.333 -14.802 1.00 64.69 175 ARG A C 1
ATOM 1353 O O . ARG A 1 175 ? 14.179 9.318 -14.543 1.00 64.69 175 ARG A O 1
ATOM 1360 N N . ARG A 1 176 ? 12.203 10.344 -14.921 1.00 63.66 176 ARG A N 1
ATOM 1361 C CA . ARG A 1 176 ? 11.395 9.123 -14.865 1.00 63.66 176 ARG A CA 1
ATOM 1362 C C . ARG A 1 176 ? 11.938 8.127 -15.891 1.00 63.66 176 ARG A C 1
ATOM 1364 O O . ARG A 1 176 ? 12.139 8.476 -17.052 1.00 63.66 176 ARG A O 1
ATOM 1371 N N . VAL A 1 177 ? 12.193 6.896 -15.453 1.00 61.78 177 VAL A N 1
ATOM 1372 C CA . VAL A 1 177 ? 12.645 5.826 -16.345 1.00 61.78 177 VAL A CA 1
ATOM 1373 C C . VAL A 1 177 ? 11.491 5.466 -17.273 1.00 61.78 177 VAL A C 1
ATOM 1375 O O . VAL A 1 177 ? 10.430 5.050 -16.813 1.00 61.78 177 VAL A O 1
ATOM 1378 N N . GLU A 1 178 ? 11.696 5.641 -18.575 1.00 66.19 178 GLU A N 1
ATOM 1379 C CA . GLU A 1 178 ? 10.714 5.257 -19.587 1.00 66.19 178 GLU A CA 1
ATOM 1380 C C . GLU A 1 178 ? 10.444 3.748 -19.547 1.00 66.19 178 GLU A C 1
ATOM 1382 O O . GLU A 1 178 ? 11.356 2.935 -19.344 1.00 66.19 178 GLU A O 1
ATOM 1387 N N . SER A 1 179 ? 9.190 3.363 -19.787 1.00 66.94 179 SER A N 1
ATOM 1388 C CA . SER A 1 179 ? 8.813 1.965 -19.966 1.00 66.94 179 SER A CA 1
ATOM 1389 C C . SER A 1 179 ? 9.518 1.408 -21.202 1.00 66.94 179 SER A C 1
ATOM 1391 O O . SER A 1 179 ? 9.166 1.731 -22.337 1.00 66.94 179 SER A O 1
ATOM 1393 N N . ARG A 1 180 ? 10.535 0.572 -20.997 1.00 67.75 180 ARG A N 1
ATOM 1394 C CA . ARG A 1 180 ? 11.229 -0.113 -22.091 1.00 67.75 180 ARG A CA 1
ATOM 1395 C C . ARG A 1 180 ? 10.592 -1.466 -22.347 1.00 67.75 180 ARG A C 1
ATOM 1397 O O . ARG A 1 180 ? 10.246 -2.184 -21.410 1.00 67.75 180 ARG A O 1
ATOM 1404 N N . THR A 1 181 ? 10.505 -1.841 -23.617 1.00 71.31 181 THR A N 1
ATOM 1405 C CA . THR A 1 181 ? 10.180 -3.217 -23.985 1.00 71.31 181 THR A CA 1
ATOM 1406 C C . THR A 1 181 ? 11.278 -4.160 -23.483 1.00 71.31 181 THR A C 1
ATOM 1408 O O . THR A 1 181 ? 12.459 -3.789 -23.456 1.00 71.31 181 THR A O 1
ATOM 1411 N N . PRO A 1 182 ? 10.918 -5.377 -23.041 1.00 73.81 182 PRO A N 1
ATOM 1412 C CA . PRO A 1 182 ? 11.906 -6.331 -22.573 1.00 73.81 182 PRO A CA 1
ATOM 1413 C C . PRO A 1 182 ? 12.840 -6.733 -23.725 1.00 73.81 182 PRO A C 1
ATOM 1415 O O . PRO A 1 182 ? 12.399 -7.163 -24.787 1.00 73.81 182 PRO A O 1
ATOM 1418 N N . LEU A 1 183 ? 14.148 -6.612 -23.499 1.00 76.12 183 LEU A N 1
ATOM 1419 C CA . LEU A 1 183 ? 15.214 -6.950 -24.449 1.00 76.12 183 LEU A CA 1
ATOM 1420 C C . LEU A 1 183 ? 15.475 -8.461 -24.520 1.00 76.12 183 LEU A C 1
ATOM 1422 O O . LEU A 1 183 ? 16.216 -8.930 -25.381 1.00 76.12 183 LEU A O 1
ATOM 1426 N N . SER A 1 184 ? 14.929 -9.234 -23.579 1.00 82.88 184 SER A N 1
ATOM 1427 C CA . SER A 1 184 ? 15.205 -10.661 -23.453 1.00 82.88 184 SER A CA 1
ATOM 1428 C C . SER A 1 184 ? 13.989 -11.420 -22.905 1.00 82.88 184 SER A C 1
ATOM 1430 O O . SER A 1 184 ? 13.261 -10.874 -22.074 1.00 82.88 184 SER A O 1
ATOM 1432 N N . PRO A 1 185 ? 13.775 -12.690 -23.306 1.00 80.25 185 PRO A N 1
ATOM 1433 C CA . PRO A 1 185 ? 1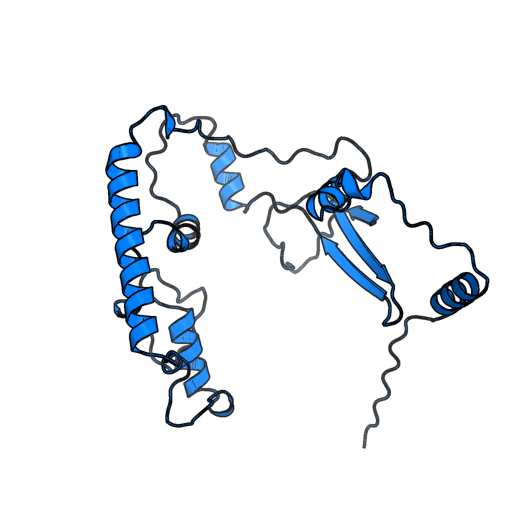2.716 -13.522 -22.741 1.00 80.25 185 PRO A CA 1
ATOM 1434 C C . PRO A 1 185 ? 12.815 -13.613 -21.214 1.00 80.25 185 PRO A C 1
ATOM 1436 O O . PRO A 1 185 ? 13.915 -13.610 -20.653 1.00 80.25 185 PRO A O 1
ATOM 1439 N N . PHE A 1 186 ? 11.679 -13.724 -20.526 1.00 85.69 186 PHE A N 1
ATOM 1440 C CA . PHE A 1 186 ? 11.624 -13.853 -19.064 1.00 85.69 186 PHE A CA 1
ATOM 1441 C C . PHE A 1 186 ? 12.298 -12.692 -18.299 1.00 85.69 186 PHE A C 1
ATOM 1443 O O . PHE A 1 186 ? 12.815 -12.878 -17.190 1.00 85.69 186 PHE A O 1
ATOM 1450 N N . GLN A 1 187 ? 12.402 -11.500 -18.898 1.00 88.94 187 GLN A N 1
ATOM 1451 C CA . GLN A 1 187 ? 13.041 -10.350 -18.253 1.00 88.94 187 GLN A CA 1
ATOM 1452 C C . GLN A 1 187 ? 12.257 -9.895 -17.023 1.00 88.94 187 GLN A C 1
ATOM 1454 O O . GLN A 1 187 ? 12.870 -9.626 -15.988 1.00 88.94 187 GLN A O 1
ATOM 1459 N N . HIS A 1 188 ? 10.927 -9.872 -17.094 1.00 88.56 188 HIS A N 1
ATOM 1460 C CA . HIS A 1 188 ? 10.098 -9.500 -15.951 1.00 88.56 188 HIS A CA 1
ATOM 1461 C C . HIS A 1 188 ? 10.203 -10.544 -14.842 1.00 88.56 188 HIS A C 1
ATOM 1463 O O . HIS A 1 188 ? 10.317 -10.188 -13.670 1.00 88.56 188 HIS A O 1
ATOM 1469 N N . CYS A 1 189 ? 10.285 -11.831 -15.202 1.00 88.75 189 CYS A N 1
ATOM 1470 C CA . CYS A 1 189 ? 10.552 -12.890 -14.226 1.00 88.75 189 CYS A CA 1
ATOM 1471 C C . CYS A 1 189 ? 11.878 -12.666 -13.490 1.00 88.75 189 CYS A C 1
ATOM 1473 O O . CYS A 1 189 ? 11.932 -12.801 -12.270 1.00 88.75 189 CYS A O 1
ATOM 1475 N N . ARG A 1 190 ? 12.949 -12.317 -14.216 1.00 87.25 190 ARG A N 1
ATOM 1476 C CA . ARG A 1 190 ? 14.266 -12.037 -13.622 1.00 87.25 190 ARG A CA 1
ATOM 1477 C C . ARG A 1 190 ? 14.248 -10.808 -12.723 1.00 87.25 190 ARG A C 1
ATOM 1479 O O . ARG A 1 190 ? 14.857 -10.847 -11.656 1.00 87.25 190 ARG A O 1
ATOM 1486 N N . LEU A 1 191 ? 13.549 -9.751 -13.132 1.00 87.75 191 LEU A N 1
ATOM 1487 C CA . LEU A 1 191 ? 13.401 -8.544 -12.326 1.00 87.75 191 LEU A CA 1
ATOM 1488 C C . LEU A 1 191 ? 12.678 -8.853 -11.012 1.00 87.75 191 LEU A C 1
ATOM 1490 O O . LEU A 1 191 ? 13.219 -8.561 -9.949 1.00 87.75 191 LEU A O 1
ATOM 1494 N N . LEU A 1 192 ? 11.523 -9.521 -11.082 1.00 87.62 192 LEU A N 1
ATOM 1495 C CA . LEU A 1 192 ? 10.755 -9.923 -9.905 1.00 87.62 192 LEU A CA 1
ATOM 1496 C C . LEU A 1 192 ? 11.582 -10.826 -8.983 1.00 87.62 192 LEU A C 1
ATOM 1498 O O . LEU A 1 192 ? 11.650 -10.609 -7.778 1.00 87.62 192 LEU A O 1
ATOM 1502 N N . PHE A 1 193 ? 12.273 -11.813 -9.553 1.00 85.69 193 PHE A N 1
ATOM 1503 C CA . PHE A 1 193 ? 13.154 -12.705 -8.802 1.00 85.69 193 PHE A CA 1
ATOM 1504 C C . PHE A 1 193 ? 14.289 -11.943 -8.092 1.00 85.69 193 PHE A C 1
ATOM 1506 O O . PHE A 1 193 ? 14.659 -12.280 -6.968 1.00 85.69 193 PHE A O 1
ATOM 1513 N N . SER A 1 194 ? 14.818 -10.885 -8.716 1.00 85.06 194 SER A N 1
ATOM 1514 C CA . SER A 1 194 ? 15.804 -9.995 -8.098 1.00 85.06 194 SER A CA 1
ATOM 1515 C C . SER A 1 194 ? 15.207 -9.136 -6.984 1.00 85.06 194 SER A C 1
ATOM 1517 O O . SER A 1 194 ? 15.825 -9.016 -5.931 1.00 85.06 194 SER A O 1
ATOM 1519 N N . GLN A 1 195 ? 14.020 -8.564 -7.191 1.00 85.75 195 GLN A N 1
ATOM 1520 C CA . GLN A 1 195 ? 13.329 -7.724 -6.205 1.00 85.75 195 GLN A CA 1
ATOM 1521 C C . GLN A 1 195 ? 12.938 -8.505 -4.949 1.00 85.75 195 GLN A C 1
ATOM 1523 O O . GLN A 1 195 ? 13.072 -7.995 -3.844 1.00 85.75 195 GLN A O 1
ATOM 1528 N N . LEU A 1 196 ? 12.543 -9.771 -5.103 1.00 84.31 196 LEU A N 1
ATOM 1529 C CA . LEU A 1 196 ? 12.267 -10.675 -3.983 1.00 84.31 196 LEU A CA 1
ATOM 1530 C C . LEU A 1 196 ? 13.539 -11.106 -3.223 1.00 84.31 196 LEU A C 1
ATOM 1532 O O . LEU A 1 196 ? 13.467 -11.935 -2.318 1.00 84.31 196 LEU A O 1
ATOM 1536 N N . GLY A 1 197 ? 14.722 -10.621 -3.620 1.00 78.94 197 GLY A N 1
ATOM 1537 C CA . GLY A 1 197 ? 16.004 -11.008 -3.027 1.00 78.94 197 GLY A CA 1
ATOM 1538 C C . GLY A 1 197 ? 16.408 -12.456 -3.323 1.00 78.94 197 GLY A C 1
ATOM 1539 O O . GLY A 1 197 ? 17.423 -12.937 -2.817 1.00 78.94 197 GLY A O 1
ATOM 1540 N N . LEU A 1 198 ? 15.660 -13.162 -4.177 1.00 69.88 198 LEU A N 1
ATOM 1541 C CA . LEU A 1 198 ? 15.945 -14.547 -4.554 1.00 69.88 198 LEU A CA 1
ATOM 1542 C C . LEU A 1 198 ? 17.171 -14.645 -5.477 1.00 69.88 198 LEU A C 1
ATOM 1544 O O . LEU A 1 198 ? 17.780 -15.705 -5.587 1.00 69.88 198 LEU A O 1
ATOM 1548 N N . ALA A 1 199 ? 17.576 -13.525 -6.086 1.00 63.19 199 ALA A N 1
ATOM 1549 C CA . ALA A 1 199 ? 18.808 -13.395 -6.861 1.00 63.19 199 ALA A CA 1
ATOM 1550 C C . ALA A 1 199 ? 20.026 -12.911 -6.045 1.00 63.19 199 ALA A C 1
ATOM 1552 O O . ALA A 1 199 ? 21.053 -12.608 -6.652 1.00 63.19 199 ALA A O 1
ATOM 1553 N N . GLY A 1 200 ? 19.936 -12.782 -4.716 1.00 63.00 200 GLY A N 1
ATOM 1554 C CA . GLY A 1 200 ? 21.043 -12.291 -3.884 1.00 63.00 200 GLY A CA 1
ATOM 1555 C C . GLY A 1 200 ? 22.304 -13.159 -3.997 1.00 63.00 200 GLY A C 1
ATOM 1556 O O . GLY A 1 200 ? 22.209 -14.379 -4.121 1.00 63.00 200 GLY A O 1
ATOM 1557 N N . TRP A 1 201 ? 23.491 -12.539 -3.94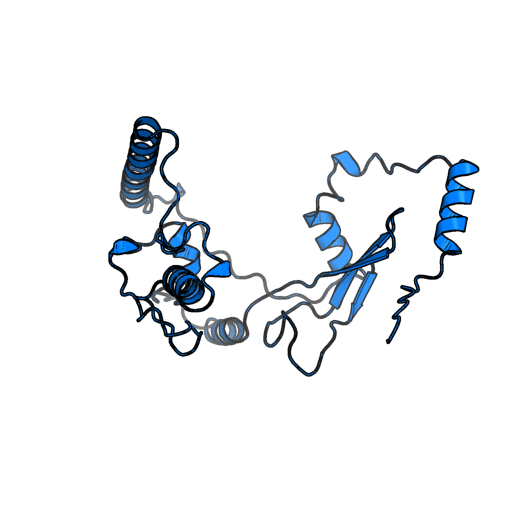7 1.00 60.91 201 TRP A N 1
ATOM 1558 C CA . TRP A 1 201 ? 24.788 -13.234 -4.041 1.00 60.91 201 TRP A CA 1
ATOM 1559 C C . TRP A 1 201 ? 24.913 -14.385 -3.030 1.00 60.91 201 TRP A C 1
ATOM 1561 O O . TRP A 1 201 ? 25.372 -15.464 -3.391 1.00 60.91 201 TRP A O 1
ATOM 1571 N N . GLU A 1 202 ? 24.392 -14.202 -1.815 1.00 64.62 202 GLU A N 1
ATOM 1572 C CA . GLU A 1 202 ? 24.388 -15.232 -0.766 1.00 64.62 202 GLU A CA 1
ATOM 1573 C C . GLU A 1 202 ? 23.537 -16.465 -1.099 1.00 64.62 202 GLU A C 1
ATOM 1575 O O . GLU A 1 202 ? 23.803 -17.555 -0.603 1.00 64.62 202 GLU A O 1
ATOM 1580 N N . ARG A 1 203 ? 22.527 -16.320 -1.967 1.00 58.19 203 ARG A N 1
ATOM 1581 C CA . ARG A 1 203 ? 21.603 -17.400 -2.353 1.00 58.19 203 ARG A CA 1
ATOM 1582 C C . ARG A 1 203 ? 21.956 -18.046 -3.696 1.00 58.19 203 ARG A C 1
ATOM 1584 O O . ARG A 1 203 ? 21.402 -19.088 -4.029 1.00 58.19 203 ARG A O 1
ATOM 1591 N N . ARG A 1 204 ? 22.886 -17.467 -4.471 1.00 58.81 204 ARG A N 1
ATOM 1592 C CA . ARG A 1 204 ? 23.304 -17.987 -5.792 1.00 58.81 204 ARG A CA 1
ATOM 1593 C C . ARG A 1 204 ? 24.208 -19.219 -5.720 1.00 58.81 204 ARG A C 1
ATOM 1595 O O . ARG A 1 204 ? 24.276 -19.962 -6.693 1.00 58.81 204 ARG A O 1
ATOM 1602 N N . THR A 1 205 ? 24.892 -19.443 -4.602 1.00 54.75 205 THR A N 1
ATOM 1603 C CA . THR A 1 205 ? 25.782 -20.602 -4.402 1.00 54.75 205 THR A CA 1
ATOM 1604 C C . THR A 1 205 ? 25.062 -21.819 -3.821 1.00 54.75 205 THR A C 1
ATOM 1606 O O . THR A 1 205 ? 25.569 -22.932 -3.931 1.00 54.75 205 THR A O 1
ATOM 1609 N N . GLN A 1 206 ? 23.867 -21.633 -3.253 1.00 51.97 206 GLN A N 1
ATOM 1610 C CA . GLN A 1 206 ? 23.025 -22.701 -2.723 1.00 51.97 206 GLN A CA 1
ATOM 1611 C C . GLN A 1 206 ? 21.706 -22.771 -3.492 1.00 51.97 206 GLN A C 1
ATOM 1613 O O . GLN A 1 206 ? 20.658 -22.310 -3.041 1.00 51.97 206 GLN A O 1
ATOM 1618 N N . LEU A 1 207 ? 21.730 -23.444 -4.641 1.00 53.62 207 LEU A N 1
ATOM 1619 C CA . LEU A 1 207 ? 20.549 -24.209 -5.018 1.00 53.62 207 LEU A CA 1
ATOM 1620 C C . LEU A 1 207 ? 20.450 -25.340 -3.996 1.00 53.62 207 LEU A C 1
ATOM 1622 O O . LEU A 1 207 ? 21.253 -26.270 -4.031 1.00 53.62 207 LEU A O 1
ATOM 1626 N N . HIS A 1 208 ? 19.498 -25.241 -3.067 1.00 53.81 208 HIS A N 1
ATOM 1627 C CA . HIS A 1 208 ? 19.105 -26.375 -2.232 1.00 53.81 208 HIS A CA 1
ATOM 1628 C C . HIS A 1 208 ? 18.435 -27.386 -3.155 1.00 53.81 208 HIS A C 1
ATOM 1630 O O . HIS A 1 208 ? 17.213 -27.421 -3.302 1.00 53.81 208 HIS A O 1
ATOM 1636 N N . LEU A 1 209 ? 19.257 -28.156 -3.864 1.00 53.12 209 LEU A N 1
ATOM 1637 C CA . LEU A 1 209 ? 18.797 -29.342 -4.546 1.00 53.12 209 LEU A CA 1
ATOM 1638 C C . LEU A 1 209 ? 18.358 -30.276 -3.425 1.00 53.12 209 LEU A C 1
ATOM 1640 O O . LEU A 1 209 ? 19.187 -30.785 -2.676 1.00 53.12 209 LEU A O 1
ATOM 1644 N N . LEU A 1 210 ? 17.049 -30.426 -3.251 1.00 58.91 210 LEU A N 1
ATOM 1645 C CA . LEU A 1 210 ? 16.537 -31.441 -2.348 1.00 58.91 210 LEU A CA 1
ATOM 1646 C C . LEU A 1 210 ? 17.096 -32.780 -2.825 1.00 58.91 210 LEU A C 1
ATOM 1648 O O . LEU A 1 210 ? 16.908 -33.149 -3.990 1.00 58.91 210 LEU A O 1
ATOM 1652 N N . ASP A 1 211 ? 17.795 -33.483 -1.937 1.00 66.62 211 ASP A N 1
ATOM 1653 C CA . ASP A 1 211 ? 18.327 -34.797 -2.259 1.00 66.62 211 ASP A CA 1
ATOM 1654 C C . ASP A 1 211 ? 17.198 -35.681 -2.776 1.00 66.62 211 ASP A C 1
ATOM 1656 O O . ASP A 1 211 ? 16.099 -35.749 -2.208 1.00 66.62 211 ASP A O 1
ATOM 1660 N N . LYS A 1 212 ? 17.473 -36.364 -3.887 1.00 73.00 212 LYS A N 1
ATOM 1661 C CA . LYS A 1 212 ? 16.521 -37.264 -4.527 1.00 73.00 212 LYS A CA 1
ATOM 1662 C C . LYS A 1 212 ? 16.294 -38.479 -3.625 1.00 73.00 212 LYS A C 1
ATOM 1664 O O . LYS A 1 212 ? 16.906 -39.526 -3.808 1.00 73.00 212 LYS A O 1
ATOM 1669 N N . SER A 1 213 ? 15.394 -38.343 -2.659 1.00 86.00 213 SER A N 1
ATOM 1670 C CA . SER A 1 213 ? 14.929 -39.437 -1.812 1.00 86.00 213 SER A CA 1
ATOM 1671 C C . SER A 1 213 ? 13.668 -40.067 -2.396 1.00 86.00 213 SER A C 1
ATOM 1673 O O . SER A 1 213 ? 12.849 -39.403 -3.039 1.00 86.00 213 SER A O 1
ATOM 1675 N N . GLU A 1 214 ? 13.462 -41.361 -2.146 1.00 86.94 214 GLU A N 1
ATOM 1676 C CA . GLU A 1 214 ? 12.210 -42.015 -2.539 1.00 86.94 214 GLU A CA 1
ATOM 1677 C C . GLU A 1 214 ? 10.991 -41.366 -1.882 1.00 86.94 214 GLU A C 1
ATOM 1679 O O . GLU A 1 214 ? 9.933 -41.287 -2.503 1.00 86.94 214 GLU A O 1
ATOM 1684 N N . LYS A 1 215 ? 11.142 -40.868 -0.649 1.00 78.81 215 LYS A N 1
ATOM 1685 C CA . LYS A 1 215 ? 10.085 -40.148 0.063 1.00 78.81 215 LYS A CA 1
ATOM 1686 C C . LYS A 1 215 ? 9.688 -38.878 -0.694 1.00 78.81 215 LYS A C 1
ATOM 1688 O O . LYS A 1 215 ? 8.513 -38.712 -1.002 1.00 78.81 215 LYS A O 1
ATOM 1693 N N . LEU A 1 216 ? 10.667 -38.060 -1.085 1.00 75.94 216 LEU A N 1
ATOM 1694 C CA . LEU A 1 216 ? 10.442 -36.841 -1.865 1.00 75.94 216 LEU A CA 1
ATOM 1695 C C . LEU A 1 216 ? 9.781 -37.142 -3.217 1.00 75.94 216 LEU A C 1
ATOM 1697 O O . LEU A 1 216 ? 8.843 -36.461 -3.615 1.00 75.94 216 LEU A O 1
ATOM 1701 N N . LEU A 1 217 ? 10.231 -38.185 -3.920 1.00 78.62 217 LEU A N 1
ATOM 1702 C CA . LEU A 1 217 ? 9.639 -38.581 -5.202 1.00 78.62 217 LEU A CA 1
ATOM 1703 C C . LEU A 1 217 ? 8.200 -39.088 -5.056 1.00 78.62 217 LEU A C 1
ATOM 1705 O O . LEU A 1 217 ? 7.377 -38.838 -5.937 1.00 78.62 217 LEU A O 1
ATOM 1709 N N . ARG A 1 218 ? 7.890 -39.806 -3.971 1.00 83.69 218 ARG A N 1
ATOM 1710 C CA . ARG A 1 218 ? 6.523 -40.247 -3.663 1.00 83.69 218 ARG A CA 1
ATOM 1711 C C . ARG A 1 218 ? 5.630 -39.056 -3.333 1.00 83.69 218 ARG A C 1
ATOM 1713 O O . ARG A 1 218 ? 4.519 -39.007 -3.843 1.00 83.69 218 ARG A O 1
ATOM 1720 N N . GLU A 1 219 ? 6.117 -38.092 -2.556 1.00 78.38 219 GLU A N 1
ATOM 1721 C CA . GLU A 1 219 ? 5.381 -36.864 -2.231 1.00 78.38 219 GLU A CA 1
ATOM 1722 C C . GLU A 1 219 ? 5.148 -35.986 -3.470 1.00 78.38 219 GLU A C 1
ATOM 1724 O O . GLU A 1 219 ? 4.019 -35.562 -3.698 1.00 78.38 219 GLU A O 1
ATOM 1729 N N . LEU A 1 220 ? 6.157 -35.799 -4.330 1.00 74.06 220 LEU A N 1
ATOM 1730 C CA . LEU A 1 220 ? 6.017 -35.093 -5.612 1.00 74.06 220 LEU A CA 1
ATOM 1731 C C . LEU A 1 220 ? 5.007 -35.776 -6.538 1.00 74.06 220 LEU A C 1
ATOM 1733 O O . LEU A 1 220 ? 4.128 -35.107 -7.077 1.00 74.06 220 LEU A O 1
ATOM 1737 N N . ARG A 1 221 ? 5.077 -37.108 -6.684 1.00 81.12 221 ARG A N 1
ATOM 1738 C CA . ARG A 1 221 ? 4.073 -37.856 -7.459 1.00 81.12 221 ARG A CA 1
ATOM 1739 C C . ARG A 1 221 ? 2.686 -37.740 -6.850 1.00 81.12 221 ARG A C 1
ATOM 1741 O O . ARG A 1 221 ? 1.738 -37.556 -7.599 1.00 81.12 221 ARG A O 1
ATOM 1748 N N . ASN A 1 222 ? 2.571 -37.837 -5.525 1.00 78.56 222 ASN A N 1
ATOM 1749 C CA . ASN A 1 222 ? 1.302 -37.701 -4.818 1.00 78.56 222 ASN A CA 1
ATOM 1750 C C . ASN A 1 222 ? 0.686 -36.323 -5.087 1.00 78.56 222 ASN A C 1
ATOM 1752 O O . ASN A 1 222 ? -0.464 -36.231 -5.517 1.00 78.56 222 ASN A O 1
ATOM 1756 N N . LEU A 1 223 ? 1.490 -35.267 -4.940 1.00 68.50 223 LEU A N 1
ATOM 1757 C CA . LEU A 1 223 ? 1.119 -33.909 -5.307 1.00 68.50 223 LEU A CA 1
ATOM 1758 C C . LEU A 1 223 ? 0.669 -33.839 -6.774 1.00 68.50 223 LEU A C 1
ATOM 1760 O O . LEU A 1 223 ? -0.352 -33.211 -7.052 1.00 68.50 223 LEU A O 1
ATOM 1764 N N . ASP A 1 224 ? 1.388 -34.455 -7.723 1.00 70.31 224 ASP A N 1
ATOM 1765 C CA . ASP A 1 224 ? 1.030 -34.500 -9.158 1.00 70.31 224 ASP A CA 1
ATOM 1766 C C . ASP A 1 224 ? -0.275 -35.234 -9.448 1.0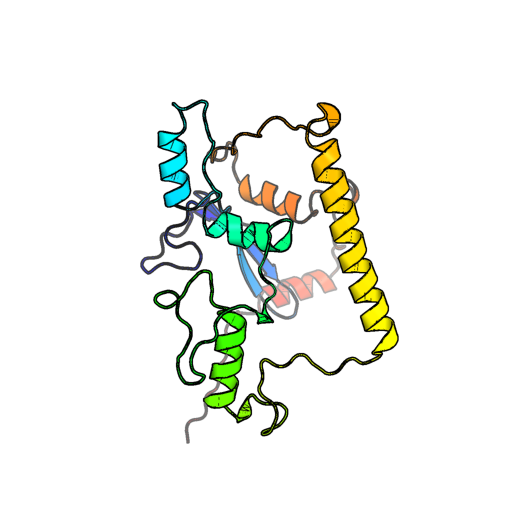0 70.31 224 ASP A C 1
ATOM 1768 O O . ASP A 1 224 ? -1.048 -34.794 -10.301 1.00 70.31 224 ASP A O 1
ATOM 1772 N N . THR A 1 225 ? -0.563 -36.302 -8.711 1.00 75.69 225 THR A N 1
ATOM 1773 C CA . THR A 1 225 ? -1.816 -37.051 -8.838 1.00 75.69 225 THR A CA 1
ATOM 1774 C C . THR A 1 225 ? -3.015 -36.368 -8.188 1.00 75.69 225 THR A C 1
ATOM 1776 O O . THR A 1 225 ? -4.151 -36.671 -8.563 1.00 75.69 225 THR A O 1
ATOM 1779 N N . GLN A 1 226 ? -2.808 -35.431 -7.257 1.00 68.81 226 GLN A N 1
ATOM 1780 C CA . GLN A 1 226 ? -3.900 -34.648 -6.687 1.00 68.81 226 GLN A CA 1
ATOM 1781 C C . GLN A 1 226 ? -4.511 -33.732 -7.760 1.00 68.81 226 GLN A C 1
ATOM 1783 O O . GLN A 1 226 ? -3.941 -32.719 -8.177 1.00 68.81 226 GLN A O 1
ATOM 1788 N N . ARG A 1 227 ? -5.717 -34.088 -8.219 1.00 62.81 227 ARG A N 1
ATOM 1789 C CA . ARG A 1 227 ? -6.544 -33.216 -9.058 1.00 62.81 227 ARG A CA 1
ATOM 1790 C C . ARG A 1 227 ? -7.058 -32.076 -8.179 1.00 62.81 227 ARG A C 1
ATOM 1792 O O . ARG A 1 227 ? -7.853 -32.322 -7.281 1.00 62.81 227 ARG A O 1
ATOM 1799 N N . CYS A 1 228 ? -6.620 -30.845 -8.445 1.00 56.91 228 CYS A N 1
ATOM 1800 C CA . CYS A 1 228 ? -7.123 -29.625 -7.802 1.00 56.91 228 CYS A CA 1
ATOM 1801 C C . CYS A 1 228 ? -8.603 -29.410 -8.147 1.00 56.91 228 CYS A C 1
ATOM 1803 O O . CYS A 1 228 ? -8.930 -28.669 -9.069 1.00 56.91 228 CYS A O 1
ATOM 1805 N N . ARG A 1 229 ? -9.502 -30.112 -7.462 1.00 58.06 229 ARG A N 1
ATOM 1806 C CA . ARG A 1 229 ? -10.940 -29.877 -7.523 1.00 58.06 229 ARG A CA 1
ATOM 1807 C C . ARG A 1 229 ? -11.429 -29.696 -6.101 1.00 58.06 229 ARG A C 1
ATOM 1809 O O . ARG A 1 229 ? -11.588 -30.664 -5.360 1.00 58.06 229 ARG A O 1
ATOM 1816 N N . GLU A 1 230 ? -11.638 -28.440 -5.744 1.00 56.91 230 GLU A N 1
ATOM 1817 C CA . GLU A 1 230 ? -12.468 -28.060 -4.611 1.00 56.91 230 GLU A CA 1
ATOM 1818 C C . GLU A 1 230 ? -13.795 -28.822 -4.709 1.00 56.91 230 GLU A C 1
ATOM 1820 O O . GLU A 1 230 ? -14.573 -28.649 -5.650 1.00 56.91 230 GLU A O 1
ATOM 1825 N N . THR A 1 231 ? -14.008 -29.756 -3.786 1.00 59.06 231 THR A N 1
ATOM 1826 C CA . THR A 1 231 ? -15.217 -30.576 -3.761 1.00 59.06 231 THR A CA 1
ATOM 1827 C C . THR A 1 231 ? -16.190 -29.923 -2.795 1.00 59.06 231 THR A C 1
ATOM 1829 O O . THR A 1 231 ? -16.163 -30.197 -1.599 1.00 59.06 231 THR A O 1
ATOM 1832 N N . HIS A 1 232 ? -17.038 -29.041 -3.311 1.00 64.06 232 HIS A N 1
ATOM 1833 C CA . HIS A 1 232 ? -18.106 -28.435 -2.527 1.00 64.06 232 HIS A CA 1
ATOM 1834 C C . HIS A 1 232 ? -19.258 -29.435 -2.394 1.00 64.06 232 HIS A C 1
ATOM 1836 O O . HIS A 1 232 ? -19.835 -29.870 -3.391 1.00 64.06 232 HIS A O 1
ATOM 1842 N N . LYS A 1 233 ? -19.584 -29.823 -1.160 1.00 71.31 233 LYS A N 1
ATOM 1843 C CA . LYS A 1 233 ? -20.800 -30.577 -0.846 1.00 71.31 233 LYS A CA 1
ATOM 1844 C C . LYS A 1 233 ? -21.783 -29.612 -0.209 1.00 71.31 233 LYS A C 1
ATOM 1846 O O . LYS A 1 233 ? -21.556 -29.155 0.904 1.00 71.31 233 LYS A O 1
ATOM 1851 N N . ILE A 1 234 ? -22.851 -29.305 -0.929 1.00 68.06 234 ILE A N 1
ATOM 1852 C CA . ILE A 1 234 ? -23.957 -28.499 -0.422 1.00 68.06 234 ILE A CA 1
ATOM 1853 C C . ILE A 1 234 ? -25.095 -29.470 -0.136 1.00 68.06 234 ILE A C 1
ATOM 1855 O O . ILE A 1 234 ? -25.508 -30.217 -1.022 1.00 68.06 234 ILE A O 1
ATOM 1859 N N . ALA A 1 235 ? -25.567 -29.487 1.106 1.00 63.81 235 ALA A N 1
ATOM 1860 C CA . ALA A 1 235 ? -26.838 -30.104 1.444 1.00 63.81 235 ALA A CA 1
ATOM 1861 C C . ALA A 1 235 ? -27.904 -29.009 1.381 1.00 63.81 235 ALA A C 1
ATOM 1863 O O . ALA A 1 235 ? -27.767 -27.977 2.035 1.00 63.81 235 ALA A O 1
ATOM 1864 N N . VAL A 1 236 ? -28.933 -29.230 0.571 1.00 53.12 236 VAL A N 1
ATOM 1865 C CA . VAL A 1 236 ? -30.137 -28.396 0.545 1.00 53.12 236 VAL A CA 1
ATOM 1866 C C . VAL A 1 236 ? -31.205 -29.163 1.317 1.00 53.12 236 VAL A C 1
ATOM 1868 O O . VAL A 1 236 ? -31.405 -30.348 1.043 1.00 53.12 236 VAL A O 1
ATOM 1871 N N . ILE A 1 237 ? -31.818 -28.507 2.304 1.00 56.66 237 ILE A N 1
ATOM 1872 C CA . ILE A 1 237 ? -32.984 -29.002 3.050 1.00 56.66 237 ILE A CA 1
ATOM 1873 C C . ILE A 1 237 ? -34.229 -28.371 2.439 1.00 56.66 237 ILE A C 1
ATOM 1875 O O . ILE A 1 237 ? -34.182 -27.143 2.200 1.00 56.66 237 ILE A O 1
#

Organism: NCBI:txid1464854

InterPro domains:
  IPR000331 Rap/Ran-GAP domain [PS50085] (220-237)
  IPR027107 Tuberin/Ral GTPase-activating protein subunit alpha [PTHR10063] (7-237)
  IPR035974 Rap/Ran-GAP superfamily [SSF111347] (168-237)

pLDDT: mean 75.48, std 15.77, range [39.16, 96.06]

Radius of gyration: 26.24 Å; chains: 1; bounding box: 59×68×55 Å